Protein AF-A0A0S8KQW1-F1 (afdb_monomer)

Sequence (203 aa):
MLPPRGNGCWWVRASVRNPSAACQKPLRGAGSLYDCPAGRFNHNCLYLSRVTLNSDAETPFPPACAGCSIRILGRAALQAGASFAVLTSALDIADDILLPALQEERFTRILFAICPYSVEPMSLAVLICGMEGYIFRYSDGSCENYDQWLRADGGDKPERTVLSGPTMTAMLGLLDAIAAFPRSSGSTRPTHYEQLNNVFRPC

Secondary structure (DSSP, 8-state):
-PPP------EE------SS--SS-----TT---SSTT-SS-S--TTTTT-BTT-SSPPP--GGGTT-HHHHHHHHHHHHT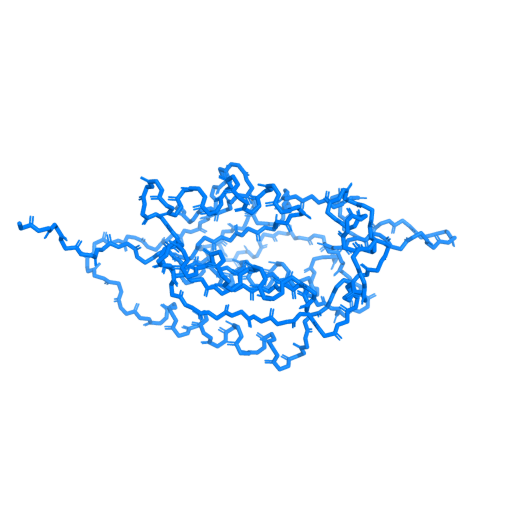-EEE---SHHHHIIIIIHHHHHH----EEEEEE-GGGHHHHHHHHHHTT-EEEEEEPSBS---SHHHHHHHHTT---SPPB--HHHHHHHHHHHHHHHHSPPPTTPPPP-BEEEETTEEEE-

Structure (mmCIF, N/CA/C/O backbone):
data_AF-A0A0S8KQW1-F1
#
_entry.id   AF-A0A0S8KQW1-F1
#
loop_
_atom_site.group_PDB
_atom_site.id
_atom_site.type_symbol
_atom_site.label_atom_id
_atom_site.label_alt_id
_atom_site.label_comp_id
_atom_site.label_asym_id
_atom_site.label_entity_id
_atom_site.label_seq_id
_atom_site.pdbx_PDB_ins_code
_atom_site.Cartn_x
_atom_site.Cartn_y
_atom_site.Cartn_z
_atom_site.occupancy
_atom_site.B_iso_or_equiv
_atom_site.auth_seq_id
_atom_site.auth_comp_id
_atom_site.auth_asym_id
_atom_site.auth_atom_id
_atom_site.pdbx_PDB_model_num
ATOM 1 N N . MET A 1 1 ? -30.812 -6.041 13.746 1.00 28.95 1 MET A N 1
ATOM 2 C CA . MET A 1 1 ? -30.081 -5.040 14.549 1.00 28.95 1 MET A CA 1
ATOM 3 C C . MET A 1 1 ? -28.607 -5.386 14.399 1.00 28.95 1 MET A C 1
ATOM 5 O O . MET A 1 1 ? -28.181 -6.379 14.968 1.00 28.95 1 MET A O 1
ATOM 9 N N . LEU A 1 2 ? -27.894 -4.714 13.491 1.00 26.17 2 LEU A N 1
ATOM 10 C CA . LEU A 1 2 ? -26.466 -4.966 13.253 1.00 26.17 2 LEU A CA 1
ATOM 11 C C . LEU A 1 2 ? -25.644 -4.220 14.322 1.00 26.17 2 LEU A C 1
ATOM 13 O O . LEU A 1 2 ? -26.055 -3.121 14.708 1.00 26.17 2 LEU A O 1
ATOM 17 N N . PRO A 1 3 ? -24.539 -4.797 14.826 1.00 24.80 3 PRO A N 1
ATOM 18 C CA . PRO A 1 3 ? -23.701 -4.159 15.837 1.00 24.80 3 PRO A CA 1
ATOM 19 C C . PRO A 1 3 ? -23.035 -2.880 15.287 1.00 24.80 3 PRO A C 1
ATOM 21 O O . PRO A 1 3 ? -22.977 -2.679 14.070 1.00 24.80 3 PRO A O 1
ATOM 24 N N . PRO A 1 4 ? -22.559 -1.977 16.165 1.00 27.78 4 PRO A N 1
ATOM 25 C CA . PRO A 1 4 ? -21.978 -0.709 15.748 1.00 27.78 4 PRO A CA 1
ATOM 26 C C . PRO A 1 4 ? -20.688 -0.935 14.951 1.00 27.78 4 PRO A C 1
ATOM 28 O O . PRO A 1 4 ? -19.807 -1.683 15.368 1.00 27.78 4 PRO A O 1
ATOM 31 N N . ARG A 1 5 ? -20.582 -0.242 13.811 1.00 31.84 5 ARG A N 1
ATOM 32 C CA . ARG A 1 5 ? -19.391 -0.160 12.955 1.00 31.84 5 ARG A CA 1
ATOM 33 C C . ARG A 1 5 ? -18.233 0.478 13.728 1.00 31.84 5 ARG A C 1
ATOM 35 O O . ARG A 1 5 ? -18.054 1.693 13.701 1.00 31.84 5 ARG A O 1
ATOM 42 N N . GLY A 1 6 ? -17.458 -0.335 14.428 1.00 33.12 6 GLY A N 1
ATOM 43 C CA . GLY A 1 6 ? -16.212 0.060 15.066 1.00 33.12 6 GLY A CA 1
ATOM 44 C C . GLY A 1 6 ? -15.131 -0.927 14.672 1.00 33.12 6 GLY A C 1
ATOM 45 O O . GLY A 1 6 ? -15.196 -2.066 15.109 1.00 33.12 6 GLY A O 1
ATOM 46 N N . ASN A 1 7 ? -14.211 -0.493 13.803 1.00 30.05 7 ASN A N 1
ATOM 47 C CA . ASN A 1 7 ? -12.788 -0.858 13.750 1.00 30.05 7 ASN A CA 1
ATOM 48 C C . ASN A 1 7 ? -12.202 -0.319 12.438 1.00 30.05 7 ASN A C 1
ATOM 50 O O . ASN A 1 7 ? -12.176 -0.990 11.412 1.00 30.05 7 ASN A O 1
ATOM 54 N N . GLY A 1 8 ? -11.768 0.945 12.474 1.00 26.41 8 GLY A N 1
ATOM 55 C CA . GLY A 1 8 ? -11.079 1.588 11.359 1.00 26.41 8 GLY A CA 1
ATOM 56 C C . GLY A 1 8 ? -9.779 0.857 11.055 1.00 26.41 8 GLY A C 1
ATOM 57 O O . GLY A 1 8 ? -8.780 1.037 11.746 1.00 26.41 8 GLY A O 1
ATOM 58 N N . CYS A 1 9 ? -9.808 0.020 10.029 1.00 29.36 9 CYS A N 1
ATOM 59 C CA . CYS A 1 9 ? -8.633 -0.626 9.488 1.00 29.36 9 CYS A CA 1
ATOM 60 C C . CYS A 1 9 ? -8.202 0.221 8.294 1.00 29.36 9 CYS A C 1
ATOM 62 O O . CYS A 1 9 ? -8.924 0.283 7.307 1.00 29.36 9 CYS A O 1
ATOM 64 N N . TRP A 1 10 ? -7.099 0.948 8.446 1.00 32.19 10 TRP A N 1
ATOM 65 C CA . TRP A 1 10 ? -6.517 1.820 7.427 1.00 32.19 10 TRP A CA 1
ATOM 66 C C . TRP A 1 10 ? -5.267 1.136 6.874 1.00 32.19 10 TRP A C 1
ATOM 68 O O . TRP A 1 10 ? -4.550 0.502 7.647 1.00 32.19 10 TRP A O 1
ATOM 78 N N . TRP A 1 11 ? -5.006 1.245 5.571 1.00 37.62 11 TRP A N 1
ATOM 79 C CA . TRP A 1 11 ? -3.854 0.607 4.920 1.00 37.62 11 TRP A CA 1
ATOM 80 C C . TRP A 1 11 ? -3.062 1.576 4.063 1.00 37.62 11 TRP A C 1
ATOM 82 O O . TRP A 1 11 ? -3.670 2.436 3.446 1.00 37.62 11 TRP A O 1
ATOM 92 N N . VAL A 1 12 ? -1.739 1.412 3.978 1.00 36.72 12 VAL A N 1
ATOM 93 C CA . VAL A 1 12 ? -0.858 2.203 3.108 1.00 36.72 12 VAL A CA 1
ATOM 94 C C . VAL A 1 12 ? 0.136 1.286 2.398 1.00 36.72 12 VAL A C 1
ATOM 96 O O . VAL A 1 12 ? 0.782 0.464 3.043 1.00 36.72 12 VAL A O 1
ATOM 99 N N . ARG A 1 13 ? 0.329 1.471 1.089 1.00 42.66 13 ARG A N 1
ATOM 100 C CA . ARG A 1 13 ? 1.475 0.931 0.328 1.00 42.66 13 ARG A CA 1
ATOM 101 C C . ARG A 1 13 ? 2.376 2.091 -0.088 1.00 42.66 13 ARG A C 1
ATOM 103 O O . ARG A 1 13 ? 1.877 3.133 -0.479 1.00 42.66 13 ARG A O 1
ATOM 110 N N . ALA A 1 14 ? 3.698 1.953 0.013 1.00 32.94 14 ALA A N 1
ATOM 111 C CA . ALA A 1 14 ? 4.656 3.015 -0.339 1.00 32.94 14 ALA A CA 1
ATOM 112 C C . ALA A 1 14 ? 5.616 2.575 -1.441 1.00 32.94 14 ALA A C 1
ATOM 114 O O . ALA A 1 14 ? 5.832 1.382 -1.616 1.00 32.94 14 ALA A O 1
ATOM 115 N N . SER A 1 15 ? 6.220 3.528 -2.148 1.00 30.58 15 SER A N 1
ATOM 116 C CA . SER A 1 15 ? 7.411 3.375 -3.001 1.00 30.58 15 SER A CA 1
ATOM 117 C C . SER A 1 15 ? 7.901 4.770 -3.421 1.00 30.58 15 SER A C 1
ATOM 119 O O . SER A 1 15 ? 7.059 5.440 -3.964 1.00 30.58 15 SER A O 1
ATOM 121 N N . VAL A 1 16 ? 9.145 5.253 -3.195 1.00 28.75 16 VAL A N 1
ATOM 122 C CA . VAL A 1 16 ? 9.785 6.501 -3.749 1.00 28.75 16 VAL A CA 1
ATOM 123 C C . VAL A 1 16 ? 11.306 6.525 -3.478 1.00 28.75 16 VAL A C 1
ATOM 125 O O . VAL A 1 16 ? 11.733 5.948 -2.478 1.00 28.75 16 VAL A O 1
ATOM 128 N N . ARG A 1 17 ? 12.085 7.234 -4.328 1.00 31.64 17 ARG A N 1
ATOM 129 C CA . ARG A 1 17 ? 13.550 7.500 -4.327 1.00 31.64 17 ARG A CA 1
ATOM 130 C C . ARG A 1 17 ? 14.021 8.769 -3.571 1.00 31.64 17 ARG A C 1
ATOM 132 O O . ARG A 1 17 ? 13.467 9.844 -3.766 1.00 31.64 17 ARG A O 1
ATOM 139 N N . ASN A 1 18 ? 15.184 8.646 -2.916 1.00 27.39 18 ASN A N 1
ATOM 140 C CA . ASN A 1 18 ? 16.343 9.573 -2.926 1.00 27.39 18 ASN A CA 1
ATOM 141 C C . ASN A 1 18 ? 17.623 8.676 -3.023 1.00 27.39 18 ASN A C 1
ATOM 143 O O . ASN A 1 18 ? 17.489 7.474 -2.773 1.00 27.39 18 ASN A O 1
ATOM 147 N N . PRO A 1 19 ? 18.830 9.141 -3.420 1.00 29.06 19 PRO A N 1
ATOM 148 C CA . PRO A 1 19 ? 19.870 8.299 -4.043 1.00 29.06 19 PRO A CA 1
ATOM 149 C C . PRO A 1 19 ? 20.650 7.336 -3.126 1.00 29.06 19 PRO A C 1
ATOM 151 O O . PRO A 1 19 ? 21.650 6.775 -3.558 1.00 29.06 19 PRO A O 1
ATOM 154 N N . SER A 1 20 ? 20.203 7.072 -1.902 1.00 27.27 20 SER A N 1
ATOM 155 C CA . SER A 1 20 ? 20.885 6.135 -1.002 1.00 27.27 20 SER A CA 1
ATOM 156 C C . SER A 1 20 ? 19.921 5.608 0.058 1.00 27.27 20 SER A C 1
ATOM 158 O O . SER A 1 20 ? 19.931 6.108 1.176 1.00 27.27 20 SER A O 1
ATOM 160 N N . ALA A 1 21 ? 19.032 4.666 -0.317 1.00 29.98 21 ALA A N 1
ATOM 161 C CA . ALA A 1 21 ? 18.194 3.849 0.589 1.00 29.98 21 ALA A CA 1
ATOM 162 C C . ALA A 1 21 ? 16.973 3.197 -0.104 1.00 29.98 21 ALA A C 1
ATOM 164 O O . ALA A 1 21 ? 15.908 3.812 -0.163 1.00 29.98 21 ALA A O 1
ATOM 165 N N . ALA A 1 22 ? 17.060 1.955 -0.605 1.00 33.62 22 ALA A N 1
ATOM 166 C CA . ALA A 1 22 ? 15.964 1.335 -1.374 1.00 33.62 22 ALA A CA 1
ATOM 167 C C . ALA A 1 22 ? 15.489 -0.024 -0.830 1.00 33.62 22 ALA A C 1
ATOM 169 O O . ALA A 1 22 ? 16.028 -1.051 -1.224 1.00 33.62 22 ALA A O 1
ATOM 170 N N . CYS A 1 23 ? 14.397 -0.070 -0.049 1.00 38.38 23 CYS A N 1
ATOM 171 C CA . CYS A 1 23 ? 13.629 -1.309 0.198 1.00 38.38 23 CYS A CA 1
ATOM 172 C C . CYS A 1 23 ? 12.658 -1.611 -0.954 1.00 38.38 23 CYS A C 1
ATOM 174 O O . CYS A 1 23 ? 11.502 -1.924 -0.703 1.00 38.38 23 CYS A O 1
ATOM 176 N N . GLN A 1 24 ? 13.096 -1.466 -2.209 1.00 41.78 24 GLN A N 1
ATOM 177 C CA . GLN A 1 24 ? 12.375 -1.912 -3.405 1.00 41.78 24 GLN A CA 1
ATOM 178 C C . GLN A 1 24 ? 13.367 -2.185 -4.534 1.00 41.78 24 GLN A C 1
ATOM 180 O O . GLN A 1 24 ? 14.090 -1.277 -4.935 1.00 41.78 24 GLN A O 1
ATOM 185 N N . LYS A 1 25 ? 13.366 -3.440 -5.005 1.00 41.50 25 LYS A N 1
ATOM 186 C CA . LYS A 1 25 ? 14.006 -4.011 -6.208 1.00 41.50 25 LYS A CA 1
ATOM 187 C C . LYS A 1 25 ? 15.472 -3.601 -6.495 1.00 41.50 25 LYS A C 1
ATOM 189 O O . LYS A 1 25 ? 15.778 -2.429 -6.684 1.00 41.50 25 LYS A O 1
ATOM 194 N N . PRO A 1 26 ? 16.433 -4.537 -6.552 1.00 40.03 26 PRO A N 1
ATOM 195 C CA . PRO A 1 26 ? 17.832 -4.220 -6.844 1.00 40.03 26 PRO A CA 1
ATOM 196 C C . PRO A 1 26 ? 18.030 -3.808 -8.311 1.00 40.03 26 PRO A C 1
ATOM 198 O O . PRO A 1 26 ? 17.514 -4.455 -9.215 1.00 40.03 26 PRO A O 1
ATOM 201 N N . LEU A 1 27 ? 18.834 -2.769 -8.550 1.00 37.25 27 LEU A N 1
ATOM 202 C CA . LEU A 1 27 ? 19.560 -2.668 -9.815 1.00 37.25 27 LEU A CA 1
ATOM 203 C C . LEU A 1 27 ? 20.681 -3.711 -9.761 1.00 37.25 27 LEU A C 1
ATOM 205 O O . LEU A 1 27 ? 21.461 -3.713 -8.810 1.00 37.25 27 LEU A O 1
ATOM 209 N N . ARG A 1 28 ? 20.806 -4.567 -10.780 1.00 40.88 28 ARG A N 1
ATOM 210 C CA . ARG A 1 28 ? 22.105 -5.179 -11.085 1.00 40.88 28 ARG A CA 1
ATOM 211 C C . ARG A 1 28 ? 22.977 -4.083 -11.696 1.00 40.88 28 ARG A C 1
ATOM 213 O O . ARG A 1 28 ? 22.876 -3.805 -12.884 1.00 40.88 28 ARG A O 1
ATOM 220 N N . GLY A 1 29 ? 23.795 -3.437 -10.872 1.00 40.38 29 GLY A N 1
ATOM 221 C CA . GLY A 1 29 ? 24.913 -2.614 -11.324 1.00 40.38 29 GLY A CA 1
ATOM 222 C C . GLY A 1 29 ? 26.213 -3.385 -11.139 1.00 40.38 29 GLY A C 1
ATOM 223 O O . GLY A 1 29 ? 26.411 -4.009 -10.097 1.00 40.38 29 GLY A O 1
ATOM 224 N N . ALA A 1 30 ? 27.089 -3.359 -12.141 1.00 43.22 30 ALA A N 1
ATOM 225 C CA . ALA A 1 30 ? 28.425 -3.934 -12.059 1.00 43.22 30 ALA A CA 1
ATOM 226 C C . ALA A 1 30 ? 29.197 -3.313 -10.874 1.00 43.22 30 ALA A C 1
ATOM 228 O O . ALA A 1 30 ? 29.678 -2.189 -10.965 1.00 43.22 30 ALA A O 1
ATOM 229 N N . GLY A 1 31 ? 29.278 -4.037 -9.752 1.00 44.69 31 GLY A N 1
ATOM 230 C CA . GLY A 1 31 ? 30.188 -3.734 -8.641 1.00 44.69 31 GLY A CA 1
ATOM 231 C C . GLY A 1 31 ? 29.613 -3.086 -7.370 1.00 44.69 31 GLY A C 1
ATOM 232 O O . GLY A 1 31 ? 30.404 -2.773 -6.488 1.00 44.69 31 GLY A O 1
ATOM 233 N N . SER A 1 32 ? 28.295 -2.905 -7.208 1.00 42.94 32 SER A N 1
ATOM 234 C CA . SER A 1 32 ? 27.713 -2.318 -5.979 1.00 42.94 32 SER A CA 1
ATOM 235 C C . SER A 1 32 ? 26.791 -3.305 -5.247 1.00 42.94 32 SER A C 1
ATOM 237 O O . SER A 1 32 ? 25.843 -3.833 -5.831 1.00 42.94 32 SER A O 1
ATOM 239 N N . LEU A 1 33 ? 27.105 -3.578 -3.971 1.00 47.34 33 LEU A N 1
ATOM 240 C CA . LEU A 1 33 ? 26.286 -4.373 -3.050 1.00 47.34 33 LEU A CA 1
ATOM 241 C C . LEU A 1 33 ? 24.953 -3.670 -2.746 1.00 47.34 33 LEU A C 1
ATOM 243 O O . LEU A 1 33 ? 24.882 -2.452 -2.651 1.00 47.34 33 LEU A O 1
ATOM 247 N N . TYR A 1 34 ? 23.913 -4.478 -2.557 1.00 53.34 34 TYR A N 1
ATOM 248 C CA . TYR A 1 34 ? 22.549 -4.097 -2.193 1.00 53.34 34 TYR A CA 1
ATOM 249 C C . TYR A 1 34 ? 22.468 -3.015 -1.102 1.00 53.34 34 TYR A C 1
ATOM 251 O O . TYR A 1 34 ? 23.005 -3.206 -0.014 1.00 53.34 34 TYR A O 1
ATOM 259 N N . ASP A 1 35 ? 21.696 -1.947 -1.337 1.00 60.03 35 ASP A N 1
ATOM 260 C CA . ASP A 1 35 ? 21.445 -0.954 -0.286 1.00 60.03 35 ASP A CA 1
ATOM 261 C C . ASP A 1 35 ? 20.484 -1.504 0.784 1.00 60.03 35 ASP A C 1
ATOM 263 O O . ASP A 1 35 ? 20.770 -1.426 1.974 1.00 60.03 35 ASP A O 1
ATOM 267 N N . CYS A 1 36 ? 19.343 -2.104 0.413 1.00 67.62 36 CYS A N 1
ATOM 268 C CA . CYS A 1 36 ? 18.448 -2.677 1.425 1.00 67.62 36 CYS A CA 1
ATOM 269 C C . CYS A 1 36 ? 18.940 -4.047 1.915 1.00 67.62 36 CYS A C 1
ATOM 271 O O . CYS A 1 36 ? 19.108 -4.954 1.094 1.00 67.62 36 CYS A O 1
ATOM 273 N N . PRO A 1 37 ? 19.036 -4.257 3.244 1.00 66.25 37 PRO A N 1
ATOM 274 C CA . PRO A 1 37 ? 19.472 -5.537 3.799 1.00 66.25 37 PRO A CA 1
ATOM 275 C C . PRO A 1 37 ? 18.548 -6.717 3.472 1.00 66.25 37 PRO A C 1
ATOM 277 O O . PRO A 1 37 ? 18.956 -7.862 3.626 1.00 66.25 37 PRO A O 1
ATOM 280 N N . ALA A 1 38 ? 17.313 -6.472 3.017 1.00 63.41 38 ALA A N 1
ATOM 281 C CA . ALA A 1 38 ? 16.412 -7.540 2.587 1.00 63.41 38 ALA A CA 1
ATOM 282 C C . ALA A 1 38 ? 16.899 -8.256 1.311 1.00 63.41 38 ALA A C 1
ATOM 284 O O . ALA A 1 38 ? 16.452 -9.369 1.044 1.00 63.41 38 ALA A O 1
ATOM 285 N N . GLY A 1 39 ? 17.776 -7.632 0.509 1.00 54.19 39 GLY A N 1
ATOM 286 C CA . GLY A 1 39 ? 18.444 -8.228 -0.660 1.00 54.19 39 GLY A CA 1
ATOM 287 C C . GLY A 1 39 ? 17.546 -8.604 -1.851 1.00 54.19 39 GLY A C 1
ATOM 288 O O . GLY A 1 39 ? 18.045 -8.792 -2.956 1.00 54.19 39 GLY A O 1
ATOM 289 N N . ARG A 1 40 ? 16.224 -8.691 -1.664 1.00 52.84 40 ARG A N 1
ATOM 290 C CA . ARG A 1 40 ? 15.228 -9.044 -2.685 1.00 52.84 40 ARG A CA 1
ATOM 291 C C . ARG A 1 40 ? 13.884 -8.365 -2.427 1.00 52.84 40 ARG A C 1
ATOM 293 O O . ARG A 1 40 ? 13.684 -7.722 -1.398 1.00 52.84 40 ARG A O 1
ATOM 300 N N . PHE A 1 41 ? 12.959 -8.531 -3.370 1.00 60.84 41 PHE A N 1
ATOM 301 C CA . PHE A 1 41 ? 11.557 -8.186 -3.165 1.00 60.84 41 PHE A CA 1
ATOM 302 C C . PHE A 1 41 ? 10.993 -9.040 -2.030 1.00 60.84 41 PHE A C 1
ATOM 304 O O . PHE A 1 41 ? 11.077 -10.267 -2.074 1.00 60.84 41 PHE A O 1
ATOM 311 N N . ASN A 1 42 ? 10.544 -8.391 -0.960 1.00 66.00 42 ASN A N 1
ATOM 312 C CA . ASN A 1 42 ? 10.147 -9.086 0.249 1.00 66.00 42 ASN A CA 1
ATOM 313 C C . ASN A 1 42 ? 9.095 -8.271 0.998 1.00 66.00 42 ASN A C 1
ATOM 315 O O . ASN A 1 42 ? 9.236 -7.059 1.162 1.00 66.00 42 ASN A O 1
ATOM 319 N N . HIS A 1 43 ? 8.079 -8.969 1.483 1.00 74.75 43 HIS A N 1
ATOM 320 C CA . HIS A 1 43 ? 7.075 -8.460 2.410 1.00 74.75 43 HIS A CA 1
ATOM 321 C C . HIS A 1 43 ? 7.678 -8.127 3.779 1.00 74.75 43 HIS A C 1
ATOM 323 O O . HIS A 1 43 ? 7.205 -7.240 4.482 1.00 74.75 43 HIS A O 1
ATOM 329 N N . ASN A 1 44 ? 8.770 -8.809 4.136 1.00 76.50 44 ASN A N 1
ATOM 330 C CA . ASN A 1 44 ? 9.423 -8.698 5.435 1.00 76.50 44 ASN A CA 1
ATOM 331 C C . ASN A 1 44 ? 10.340 -7.466 5.499 1.00 76.50 44 ASN A C 1
ATOM 333 O O . ASN A 1 44 ? 11.540 -7.530 5.209 1.00 76.50 44 ASN A O 1
ATOM 337 N N . CYS A 1 45 ? 9.776 -6.323 5.888 1.00 80.94 45 CYS A N 1
ATOM 338 C CA . CYS A 1 45 ? 10.546 -5.113 6.151 1.00 80.94 45 CYS A CA 1
ATOM 339 C C . CYS A 1 45 ? 11.190 -5.153 7.549 1.00 80.94 45 CYS A C 1
ATOM 341 O O . CYS A 1 45 ? 10.511 -4.970 8.557 1.00 80.94 45 CYS A O 1
ATOM 343 N N . LEU A 1 46 ? 12.521 -5.291 7.607 1.00 79.75 46 LEU A N 1
ATOM 344 C CA . LEU A 1 46 ? 13.291 -5.329 8.865 1.00 79.75 46 LEU A CA 1
ATOM 345 C C . LEU A 1 46 ? 13.138 -4.077 9.744 1.00 79.75 46 LEU A C 1
ATOM 347 O O . LEU A 1 46 ? 13.357 -4.143 10.950 1.00 79.75 46 LEU A O 1
ATOM 351 N N . TYR A 1 47 ? 12.823 -2.925 9.144 1.00 83.44 47 TYR A N 1
ATOM 352 C CA . TYR A 1 47 ? 12.524 -1.718 9.914 1.00 83.44 47 TYR A CA 1
ATOM 353 C C . TYR A 1 47 ? 11.164 -1.838 10.607 1.00 83.44 47 TYR A C 1
ATOM 355 O O . TYR A 1 47 ? 11.074 -1.616 11.810 1.00 83.44 47 TYR A O 1
ATOM 363 N N . LEU A 1 48 ? 10.118 -2.214 9.861 1.00 85.38 48 LEU A N 1
ATOM 364 C CA . LEU A 1 48 ? 8.760 -2.306 10.405 1.00 85.38 48 LEU A CA 1
ATOM 365 C C . LEU A 1 48 ? 8.641 -3.404 11.462 1.00 85.38 48 LEU A C 1
ATOM 367 O O . LEU A 1 48 ? 7.907 -3.227 12.423 1.00 85.38 48 LEU A O 1
ATOM 371 N N . SER A 1 49 ? 9.429 -4.475 11.357 1.00 84.88 49 SER A N 1
ATOM 372 C CA . SER A 1 49 ? 9.480 -5.524 12.381 1.00 84.88 49 SER A CA 1
ATOM 373 C C . SER A 1 49 ? 10.181 -5.103 13.685 1.00 84.88 49 SER A C 1
ATOM 375 O O . SER A 1 49 ? 10.284 -5.916 14.598 1.00 84.88 49 SER A O 1
ATOM 377 N N . ARG A 1 50 ? 10.767 -3.898 13.761 1.00 84.56 50 ARG A N 1
ATOM 378 C CA . ARG A 1 50 ? 11.546 -3.413 14.922 1.00 84.56 50 ARG A CA 1
ATOM 379 C C . ARG A 1 50 ? 11.165 -2.003 15.379 1.00 84.56 50 ARG A C 1
ATOM 381 O O . ARG A 1 50 ? 11.784 -1.479 16.306 1.00 84.56 50 ARG A O 1
ATOM 388 N N . VAL A 1 51 ? 10.244 -1.341 14.682 1.00 85.50 51 VAL A N 1
ATOM 389 C CA . VAL A 1 51 ? 9.885 0.045 14.987 1.00 85.50 51 VAL A CA 1
ATOM 390 C C . VAL A 1 51 ? 9.024 0.093 16.246 1.00 85.50 51 VAL A C 1
ATOM 392 O O . VAL A 1 51 ? 8.027 -0.620 16.344 1.00 85.50 51 VAL A O 1
ATOM 395 N N . THR A 1 52 ? 9.402 0.976 17.170 1.00 85.19 52 THR A N 1
ATOM 396 C CA . THR A 1 52 ? 8.633 1.287 18.377 1.00 85.19 52 THR A CA 1
ATOM 397 C C . THR A 1 52 ? 8.428 2.801 18.454 1.00 85.19 52 THR A C 1
ATOM 399 O O . THR A 1 52 ? 9.386 3.555 18.306 1.00 85.19 52 THR A O 1
ATOM 402 N N . LEU A 1 53 ? 7.192 3.278 18.647 1.00 81.94 53 LEU A N 1
ATOM 403 C CA . LEU A 1 53 ? 6.880 4.719 18.655 1.00 81.94 53 LEU A CA 1
ATOM 404 C C . LEU A 1 53 ? 7.224 5.438 19.967 1.00 81.94 53 LEU A C 1
ATOM 406 O O . LEU A 1 53 ? 7.401 6.652 19.946 1.00 81.94 53 LEU A O 1
ATOM 410 N N . ASN A 1 54 ? 7.318 4.708 21.081 1.00 71.31 54 ASN A N 1
ATOM 411 C CA . ASN A 1 54 ? 7.507 5.276 22.422 1.00 71.31 54 ASN A CA 1
ATOM 412 C C . ASN A 1 54 ? 8.948 5.162 22.947 1.00 71.31 54 ASN A C 1
ATOM 414 O O . ASN A 1 54 ? 9.171 5.371 24.137 1.00 71.31 54 ASN A O 1
ATOM 418 N N . SER A 1 55 ? 9.922 4.785 22.114 1.00 64.38 55 SER A N 1
ATOM 419 C CA . SER A 1 55 ? 11.326 4.805 22.528 1.00 64.38 55 SER A CA 1
ATOM 420 C C . SER A 1 55 ? 11.949 6.163 22.212 1.00 64.38 55 SER A C 1
ATOM 422 O O . SER A 1 55 ? 11.963 6.590 21.060 1.00 64.38 55 SER A O 1
ATOM 424 N N . ASP A 1 56 ? 12.519 6.814 23.230 1.00 54.66 56 ASP A N 1
ATOM 425 C CA . ASP A 1 56 ? 13.263 8.077 23.080 1.00 54.66 56 ASP A CA 1
ATOM 426 C C . ASP A 1 56 ? 14.493 7.932 22.161 1.00 54.66 56 ASP A C 1
ATOM 428 O O . ASP A 1 56 ? 15.000 8.909 21.612 1.00 54.66 56 ASP A O 1
ATOM 432 N N . ALA A 1 57 ? 14.956 6.697 21.949 1.00 60.97 57 ALA A N 1
ATOM 433 C CA . ALA A 1 57 ? 15.921 6.350 20.920 1.00 60.97 57 ALA A CA 1
ATOM 434 C C . ALA A 1 57 ? 15.188 5.859 19.664 1.00 60.97 57 ALA A C 1
ATOM 436 O O . ALA A 1 57 ? 14.444 4.877 19.724 1.00 60.97 57 ALA A O 1
ATOM 437 N N . GLU A 1 58 ? 15.430 6.487 18.507 1.00 63.47 58 GLU A N 1
ATOM 438 C CA . GLU A 1 58 ? 15.080 5.853 17.233 1.00 63.47 58 GLU A CA 1
ATOM 439 C C . GLU A 1 58 ? 15.775 4.490 17.157 1.00 63.47 58 GLU A C 1
ATOM 441 O O . GLU A 1 58 ? 16.995 4.403 17.317 1.00 63.47 58 GLU A O 1
ATOM 446 N N . THR A 1 59 ? 15.010 3.423 16.893 1.00 65.81 59 THR A N 1
ATOM 447 C CA . THR A 1 59 ? 15.580 2.100 16.628 1.00 65.81 59 THR A CA 1
ATOM 448 C C . THR A 1 59 ? 16.654 2.242 15.546 1.00 65.81 59 THR A C 1
ATOM 450 O O . THR A 1 59 ? 16.318 2.696 14.447 1.00 65.81 59 THR A O 1
ATOM 453 N N . PRO A 1 60 ? 17.919 1.853 15.798 1.00 72.31 60 PRO A N 1
ATOM 454 C CA . PRO A 1 60 ? 18.971 1.962 14.800 1.00 72.31 60 PRO A CA 1
ATOM 455 C C . PRO A 1 60 ? 18.555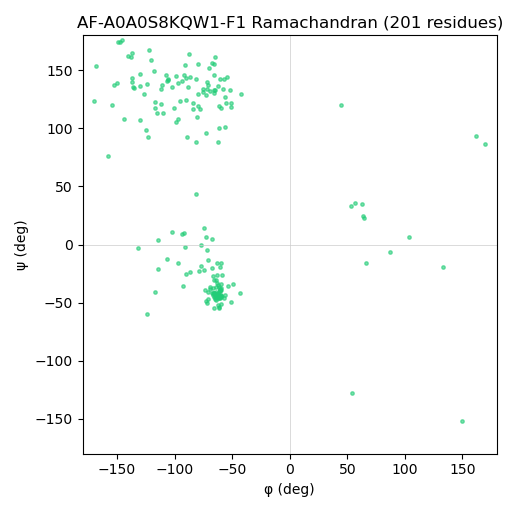 1.237 13.521 1.00 72.31 60 PRO A C 1
ATOM 457 O O . PRO A 1 60 ? 18.248 0.041 13.536 1.00 72.31 60 PRO A O 1
ATOM 460 N N . PHE A 1 61 ? 18.526 1.962 12.406 1.00 72.56 61 PHE A N 1
ATOM 461 C CA . PHE A 1 61 ? 18.227 1.405 11.094 1.00 72.56 61 PHE A CA 1
ATOM 462 C C . PHE A 1 61 ? 19.429 1.585 10.161 1.00 72.56 61 PHE A C 1
ATOM 464 O O . PHE A 1 61 ? 20.174 2.557 10.294 1.00 72.56 61 PHE A O 1
ATOM 471 N N . PRO A 1 62 ? 19.637 0.664 9.204 1.00 71.12 62 PRO A N 1
ATOM 472 C CA . PRO A 1 62 ? 20.698 0.801 8.212 1.00 71.12 62 PRO A CA 1
ATOM 473 C C . PRO A 1 62 ? 20.581 2.141 7.474 1.00 71.12 62 PRO A C 1
ATOM 475 O O . PRO A 1 62 ? 19.453 2.538 7.174 1.00 71.12 62 PRO A O 1
ATOM 478 N N . PRO A 1 63 ? 21.688 2.810 7.096 1.00 72.19 63 PRO A N 1
ATOM 479 C CA . PRO A 1 63 ? 21.640 4.067 6.337 1.00 72.19 63 PRO A CA 1
ATOM 480 C C . PRO A 1 63 ? 20.724 3.988 5.110 1.00 72.19 63 PRO A C 1
ATOM 482 O O . PRO A 1 63 ? 19.973 4.913 4.810 1.00 72.19 63 PRO A O 1
ATOM 485 N N . ALA A 1 64 ? 20.670 2.808 4.493 1.00 71.38 64 ALA A N 1
ATOM 486 C CA . ALA A 1 64 ? 19.786 2.483 3.391 1.00 71.38 64 ALA A CA 1
ATOM 487 C C . ALA A 1 64 ? 18.274 2.423 3.709 1.00 71.38 64 ALA A C 1
ATOM 489 O O . ALA A 1 64 ? 17.473 2.065 2.845 1.00 71.38 64 ALA A O 1
ATOM 490 N N . CYS A 1 65 ? 17.852 2.766 4.922 1.00 75.00 65 CYS A N 1
ATOM 491 C CA . CYS A 1 65 ? 16.453 2.975 5.275 1.00 75.00 65 CYS A CA 1
ATOM 492 C C . CYS A 1 65 ? 16.119 4.464 5.473 1.00 75.00 65 CYS A C 1
ATOM 494 O O . CYS A 1 65 ? 14.936 4.801 5.485 1.00 75.00 65 CYS A O 1
ATOM 496 N N . ALA A 1 66 ? 17.105 5.369 5.566 1.00 74.12 66 ALA A N 1
ATOM 497 C CA . ALA A 1 66 ? 16.885 6.792 5.855 1.00 74.12 66 ALA A CA 1
ATOM 498 C C . ALA A 1 66 ? 15.934 7.467 4.847 1.00 74.12 66 ALA A C 1
ATOM 500 O O . ALA A 1 66 ? 14.975 8.126 5.242 1.00 74.12 66 ALA A O 1
ATOM 501 N N . GLY A 1 67 ? 16.127 7.228 3.549 1.00 72.88 67 GLY A N 1
ATOM 502 C CA . GLY A 1 67 ? 15.254 7.734 2.480 1.00 72.88 67 GLY A CA 1
ATOM 503 C C . GLY A 1 67 ? 14.137 6.778 2.046 1.00 72.88 67 GLY A C 1
ATOM 504 O O . GLY A 1 67 ? 13.500 7.006 1.022 1.00 72.88 67 GLY A O 1
ATOM 505 N N . CYS A 1 68 ? 13.913 5.676 2.766 1.00 78.25 68 CYS A N 1
ATOM 506 C CA . CYS A 1 68 ? 13.010 4.625 2.313 1.00 78.25 68 CYS A CA 1
ATOM 507 C C . CYS A 1 68 ? 11.536 5.004 2.532 1.00 78.25 68 CYS A C 1
ATOM 509 O O . CYS A 1 68 ? 11.067 5.099 3.664 1.00 78.25 68 CYS A O 1
ATOM 511 N N . SER A 1 69 ? 10.770 5.131 1.449 1.00 80.50 69 SER A N 1
ATOM 512 C CA . SER A 1 69 ? 9.313 5.363 1.501 1.00 80.50 69 SER A CA 1
ATOM 513 C C . SER A 1 69 ? 8.533 4.348 2.353 1.00 80.50 69 SER A C 1
ATOM 515 O O . SER A 1 69 ? 7.595 4.746 3.036 1.00 80.50 69 SER A O 1
ATOM 517 N N . ILE A 1 70 ? 8.929 3.065 2.375 1.00 84.88 70 ILE A N 1
ATOM 518 C CA . ILE A 1 70 ? 8.316 2.043 3.246 1.00 84.88 70 ILE A CA 1
ATOM 519 C C . ILE A 1 70 ? 8.517 2.400 4.723 1.00 84.88 70 ILE A C 1
ATOM 521 O O . ILE A 1 70 ? 7.579 2.301 5.506 1.00 84.88 70 ILE A O 1
ATOM 525 N N . ARG A 1 71 ? 9.721 2.858 5.101 1.00 86.56 71 ARG A N 1
ATOM 526 C CA . ARG A 1 71 ? 10.022 3.327 6.464 1.00 86.56 71 ARG A CA 1
ATOM 527 C C . ARG A 1 71 ? 9.115 4.497 6.833 1.00 86.56 71 ARG A C 1
ATOM 529 O O . ARG A 1 71 ? 8.481 4.481 7.882 1.00 86.56 71 ARG A O 1
ATOM 536 N N . ILE A 1 72 ? 9.069 5.495 5.951 1.00 89.06 72 ILE A N 1
ATOM 537 C CA . ILE A 1 72 ? 8.362 6.757 6.181 1.00 89.06 72 ILE A CA 1
ATOM 538 C C . ILE A 1 72 ? 6.847 6.518 6.277 1.00 89.06 72 ILE A C 1
ATOM 540 O O . ILE A 1 72 ? 6.248 6.863 7.292 1.00 89.06 72 ILE A O 1
ATOM 544 N N . LEU A 1 73 ? 6.233 5.873 5.276 1.00 90.81 73 LEU A N 1
ATOM 545 C CA . LEU A 1 73 ? 4.794 5.591 5.304 1.00 90.81 73 LEU A CA 1
ATOM 546 C C . LEU A 1 73 ? 4.419 4.555 6.360 1.00 90.81 73 LEU A C 1
ATOM 548 O O . LEU A 1 73 ? 3.373 4.694 6.978 1.00 90.81 73 LEU A O 1
ATOM 552 N N . GLY A 1 74 ? 5.247 3.537 6.596 1.00 89.88 74 GLY A N 1
ATOM 553 C CA . GLY A 1 74 ? 4.952 2.527 7.608 1.00 89.88 74 GLY A CA 1
ATOM 554 C C . GLY A 1 74 ? 4.971 3.096 9.027 1.00 89.88 74 GLY A C 1
ATOM 555 O O . GLY A 1 74 ? 4.096 2.760 9.824 1.00 89.88 74 GLY A O 1
ATOM 556 N N . ARG A 1 75 ? 5.893 4.024 9.330 1.00 89.81 75 ARG A N 1
ATOM 557 C CA . ARG A 1 75 ? 5.885 4.765 10.602 1.00 89.81 75 ARG A CA 1
ATOM 558 C C . ARG A 1 75 ? 4.650 5.657 10.733 1.00 89.81 75 ARG A C 1
ATOM 560 O O . ARG A 1 75 ? 3.999 5.604 11.772 1.00 89.81 75 ARG A O 1
ATOM 567 N N . ALA A 1 76 ? 4.311 6.421 9.694 1.00 91.12 76 ALA A N 1
ATOM 568 C CA . ALA A 1 76 ? 3.109 7.259 9.692 1.00 91.12 76 ALA A CA 1
ATOM 569 C C . ALA A 1 76 ? 1.828 6.419 9.854 1.00 91.12 76 ALA A C 1
ATOM 571 O O . ALA A 1 76 ? 0.937 6.764 10.625 1.00 91.12 76 ALA A O 1
ATOM 572 N N . ALA A 1 77 ? 1.771 5.251 9.209 1.00 91.50 77 ALA A N 1
ATOM 573 C CA . ALA A 1 77 ? 0.701 4.280 9.398 1.00 91.50 77 ALA A CA 1
ATOM 574 C C . ALA A 1 77 ? 0.627 3.778 10.848 1.00 91.50 77 ALA A C 1
ATOM 576 O O . ALA A 1 77 ? -0.465 3.715 11.408 1.00 91.50 77 ALA A O 1
ATOM 577 N N . LEU A 1 78 ? 1.762 3.526 11.508 1.00 88.81 78 LEU A N 1
ATOM 578 C CA . LEU A 1 78 ? 1.753 3.058 12.896 1.00 88.81 78 LEU A CA 1
ATOM 579 C C . LEU A 1 78 ? 1.204 4.142 13.819 1.00 88.81 78 LEU A C 1
ATOM 581 O O . LEU A 1 78 ? 0.387 3.864 14.691 1.00 88.81 78 LEU A O 1
ATOM 585 N N . GLN A 1 79 ? 1.613 5.391 13.579 1.00 88.00 79 GLN A N 1
ATOM 586 C CA . GLN A 1 79 ? 1.133 6.565 14.312 1.00 88.00 79 GLN A CA 1
ATOM 587 C C . GLN A 1 79 ? -0.377 6.762 14.135 1.00 88.00 79 GLN A C 1
ATOM 589 O O . GLN A 1 79 ? -1.070 7.099 15.095 1.00 88.00 79 GLN A O 1
ATOM 594 N N . ALA A 1 80 ? -0.901 6.474 12.943 1.00 87.31 80 ALA A N 1
ATOM 595 C CA . ALA A 1 80 ? -2.335 6.447 12.665 1.00 87.31 80 ALA A CA 1
ATOM 596 C C . ALA A 1 80 ? -3.064 5.248 13.315 1.00 87.31 80 ALA A C 1
ATOM 598 O O . ALA A 1 80 ? -4.296 5.216 13.393 1.00 87.31 80 ALA A O 1
ATOM 599 N N . GLY A 1 81 ? -2.331 4.248 13.813 1.00 87.62 81 GLY A N 1
ATOM 600 C CA . GLY A 1 81 ? -2.880 2.955 14.221 1.00 87.62 81 GLY A CA 1
ATOM 601 C C . GLY A 1 81 ? -3.504 2.203 13.044 1.00 87.62 81 GLY A C 1
ATOM 602 O O . GLY A 1 81 ? -4.538 1.557 13.204 1.00 87.62 81 GLY A O 1
ATOM 603 N N . ALA A 1 82 ? -2.900 2.356 11.868 1.00 88.38 82 ALA A N 1
ATOM 604 C CA . ALA A 1 82 ? -3.227 1.695 10.617 1.00 88.38 82 ALA A CA 1
ATOM 605 C C . ALA A 1 82 ? -2.423 0.394 10.476 1.00 88.38 82 ALA A C 1
ATOM 607 O O . ALA A 1 82 ? -1.333 0.271 11.028 1.00 88.38 82 ALA A O 1
ATOM 608 N N . SER A 1 83 ? -2.941 -0.567 9.712 1.00 91.00 83 SER A N 1
ATOM 609 C CA . SER A 1 83 ? -2.135 -1.695 9.236 1.00 91.00 83 SER A CA 1
ATOM 610 C C . SER A 1 83 ? -1.299 -1.265 8.026 1.00 91.00 83 SER A C 1
ATOM 612 O O . SER A 1 83 ? -1.659 -0.343 7.298 1.00 91.00 83 SER A O 1
ATOM 614 N N . PHE A 1 84 ? -0.187 -1.942 7.766 1.00 91.62 84 PHE A N 1
ATOM 615 C CA . PHE A 1 84 ? 0.694 -1.637 6.641 1.00 91.62 84 PHE A CA 1
ATOM 616 C C . PHE A 1 84 ? 1.116 -2.928 5.945 1.00 91.62 84 PHE A C 1
ATOM 618 O O . PHE A 1 84 ? 1.484 -3.887 6.610 1.00 91.62 84 PHE A O 1
ATOM 625 N N . ALA A 1 85 ? 1.100 -2.978 4.614 1.00 88.38 85 ALA A N 1
ATOM 626 C CA . ALA A 1 85 ? 1.598 -4.145 3.888 1.00 88.38 85 ALA A CA 1
ATOM 627 C C . ALA A 1 85 ? 2.434 -3.729 2.684 1.00 88.38 85 ALA A C 1
ATOM 629 O O . ALA A 1 85 ? 2.100 -2.809 1.933 1.00 88.38 85 ALA A O 1
ATOM 630 N N . VAL A 1 86 ? 3.520 -4.466 2.481 1.00 83.81 86 VAL A N 1
ATOM 631 C CA . VAL A 1 86 ? 4.279 -4.445 1.234 1.00 83.81 86 VAL A CA 1
ATOM 632 C C . VAL A 1 86 ? 3.815 -5.656 0.454 1.00 83.81 86 VAL A C 1
ATOM 634 O O . VAL A 1 86 ? 4.159 -6.769 0.820 1.00 83.81 86 VAL A O 1
ATOM 637 N N . LEU A 1 87 ? 3.003 -5.452 -0.581 1.00 81.62 87 LEU A N 1
ATOM 638 C CA . LEU A 1 87 ? 2.428 -6.540 -1.373 1.00 81.62 87 LEU A CA 1
ATOM 639 C C . LEU A 1 87 ? 3.102 -6.614 -2.735 1.00 81.62 87 LEU A C 1
ATOM 641 O O . LEU A 1 87 ? 3.440 -5.592 -3.345 1.00 81.62 87 LEU A O 1
ATOM 645 N N . THR A 1 88 ? 3.326 -7.845 -3.164 1.00 74.94 88 THR A N 1
ATOM 646 C CA . THR A 1 88 ? 4.365 -8.197 -4.124 1.00 74.94 88 THR A CA 1
ATOM 647 C C . THR A 1 88 ? 3.757 -8.767 -5.398 1.00 74.94 88 THR A C 1
ATOM 649 O O . THR A 1 88 ? 4.115 -8.327 -6.490 1.00 74.94 88 THR A O 1
ATOM 652 N N . SER A 1 89 ? 2.738 -9.602 -5.238 1.00 80.38 89 SER A N 1
ATOM 653 C CA . SER A 1 89 ? 1.901 -10.163 -6.289 1.00 80.38 89 SER A CA 1
ATOM 654 C C . SER A 1 89 ? 0.422 -9.819 -6.073 1.00 80.38 89 SER A C 1
ATOM 656 O O . SER A 1 89 ? 0.007 -9.350 -5.010 1.00 80.38 89 SER A O 1
ATOM 658 N N . ALA A 1 90 ? -0.386 -10.050 -7.098 1.00 83.25 90 ALA A N 1
ATOM 659 C CA . ALA A 1 90 ? -1.835 -10.020 -7.066 1.00 83.25 90 ALA A CA 1
ATOM 660 C C . ALA A 1 90 ? -2.388 -11.106 -6.140 1.00 83.25 90 ALA A C 1
ATOM 662 O O . ALA A 1 90 ? -3.384 -10.851 -5.469 1.00 83.25 90 ALA A O 1
ATOM 663 N N . LEU A 1 91 ? -1.718 -12.262 -6.052 1.00 83.75 91 LEU A N 1
ATOM 664 C CA . LEU A 1 91 ? -2.086 -13.322 -5.115 1.00 83.75 91 LEU A CA 1
ATOM 665 C C . LEU A 1 91 ? -1.945 -12.851 -3.663 1.00 83.75 91 LEU A C 1
ATOM 667 O O . LEU A 1 91 ? -2.888 -12.997 -2.897 1.00 83.75 91 LEU A O 1
ATOM 671 N N . ASP A 1 92 ? -0.852 -12.164 -3.313 1.00 83.19 92 ASP A N 1
ATOM 672 C CA . ASP A 1 92 ? -0.696 -11.599 -1.961 1.00 83.19 92 ASP A CA 1
ATOM 673 C C . ASP A 1 92 ? -1.798 -10.580 -1.648 1.00 83.19 92 ASP A C 1
ATOM 675 O O . ASP A 1 92 ? -2.292 -10.499 -0.529 1.00 83.19 92 ASP A O 1
ATOM 679 N N . ILE A 1 93 ? -2.199 -9.773 -2.638 1.00 86.62 93 ILE A N 1
ATOM 680 C CA . ILE A 1 93 ? -3.291 -8.810 -2.455 1.00 86.62 93 ILE A CA 1
ATOM 681 C C . ILE A 1 93 ? -4.622 -9.538 -2.251 1.00 86.62 93 ILE A C 1
ATOM 683 O O . ILE A 1 93 ? -5.408 -9.134 -1.392 1.00 86.62 93 ILE A O 1
ATOM 687 N N . ALA A 1 94 ? -4.873 -10.599 -3.016 1.00 89.75 94 ALA A N 1
ATOM 688 C CA . ALA A 1 94 ? -6.071 -11.409 -2.876 1.00 89.75 94 ALA A CA 1
ATOM 689 C C . ALA A 1 94 ? -6.141 -12.061 -1.489 1.00 89.75 94 ALA A C 1
ATOM 691 O O . ALA A 1 94 ? -7.120 -11.846 -0.777 1.00 89.75 94 ALA A O 1
ATOM 692 N N . ASP A 1 95 ? -5.090 -12.774 -1.090 1.00 90.38 95 ASP A N 1
ATOM 693 C CA . ASP A 1 95 ? -5.070 -13.591 0.124 1.00 90.38 95 ASP A CA 1
ATOM 694 C C . ASP A 1 95 ? -4.992 -12.754 1.403 1.00 90.38 95 ASP A C 1
ATOM 696 O O . ASP A 1 95 ? -5.671 -13.061 2.383 1.00 90.38 95 ASP A O 1
ATOM 700 N N . ASP A 1 96 ? -4.207 -11.673 1.409 1.00 88.44 96 ASP A N 1
ATOM 701 C CA . ASP A 1 96 ? -3.963 -10.914 2.638 1.00 88.44 96 ASP A CA 1
ATOM 702 C C . ASP A 1 96 ? -4.850 -9.683 2.809 1.00 88.44 96 ASP A C 1
ATOM 704 O O . ASP A 1 96 ? -4.940 -9.164 3.926 1.00 88.44 96 ASP A O 1
ATOM 708 N N . ILE A 1 97 ? -5.505 -9.209 1.741 1.00 90.00 97 ILE A N 1
ATOM 709 C CA . ILE A 1 97 ? -6.350 -8.007 1.790 1.00 90.00 97 ILE A CA 1
ATOM 710 C C . ILE A 1 97 ? -7.774 -8.279 1.311 1.00 90.00 97 ILE A C 1
ATOM 712 O O . ILE A 1 97 ? -8.708 -8.070 2.080 1.00 90.00 97 ILE A O 1
ATOM 716 N N . LEU A 1 98 ? -7.962 -8.729 0.066 1.00 92.06 98 LEU A N 1
ATOM 717 C CA . LEU A 1 98 ? -9.297 -8.787 -0.546 1.00 92.06 98 LEU A CA 1
ATOM 718 C C . LEU A 1 98 ? -10.177 -9.882 0.068 1.00 92.06 98 LEU A C 1
ATOM 720 O O . LEU A 1 98 ? -11.324 -9.617 0.419 1.00 92.06 98 LEU A O 1
ATOM 724 N N . LEU A 1 99 ? -9.651 -11.098 0.234 1.00 93.56 99 LEU A N 1
ATOM 725 C CA . LEU A 1 99 ? -10.387 -12.201 0.852 1.00 93.56 99 LEU A CA 1
ATOM 726 C C . LEU A 1 99 ? -10.719 -11.908 2.323 1.00 93.56 99 LEU A C 1
ATOM 728 O O . LEU A 1 99 ? -11.896 -12.015 2.669 1.00 93.56 99 LEU A O 1
ATOM 732 N N . PRO A 1 100 ? -9.781 -11.439 3.173 1.00 90.69 100 PRO A N 1
ATOM 733 C CA . PRO A 1 100 ? -10.120 -10.995 4.522 1.00 90.69 100 PRO A CA 1
ATOM 734 C C . PRO A 1 100 ? -11.135 -9.847 4.548 1.00 90.69 100 PRO A C 1
ATOM 736 O O . PRO A 1 100 ? -11.963 -9.791 5.455 1.00 90.69 100 PRO A O 1
ATOM 739 N N . ALA A 1 101 ? -11.108 -8.938 3.568 1.00 89.75 101 ALA A N 1
ATOM 740 C CA . ALA A 1 101 ? -12.109 -7.879 3.478 1.00 89.75 101 ALA A CA 1
ATOM 741 C C . ALA A 1 101 ? -13.509 -8.420 3.173 1.00 89.75 101 ALA A C 1
ATOM 743 O O . ALA A 1 101 ? -14.472 -8.027 3.824 1.00 89.75 101 ALA A O 1
ATOM 744 N N . LEU A 1 102 ? -13.613 -9.368 2.243 1.00 91.06 102 LEU A N 1
ATOM 745 C CA . LEU A 1 102 ? -14.880 -9.998 1.871 1.00 91.06 102 LEU A CA 1
ATOM 746 C C . LEU A 1 102 ? -15.441 -10.925 2.951 1.00 91.06 102 LEU A C 1
ATOM 748 O O . LEU A 1 102 ? -16.651 -10.971 3.149 1.00 91.06 102 LEU A O 1
ATOM 752 N N . GLN A 1 103 ? -14.581 -11.707 3.603 1.00 93.38 103 GLN A N 1
ATOM 753 C CA . GLN A 1 103 ? -14.999 -12.796 4.489 1.00 93.38 103 GLN A CA 1
ATOM 754 C C . GLN A 1 103 ? -15.119 -12.362 5.949 1.00 93.38 103 GLN A C 1
ATOM 756 O O . GLN A 1 103 ? -15.988 -12.852 6.666 1.00 93.38 103 GLN A O 1
ATOM 761 N N . GLU A 1 104 ? -14.243 -11.458 6.392 1.00 89.81 104 GLU A N 1
ATOM 762 C CA . GLU A 1 104 ? -14.121 -11.049 7.796 1.00 89.81 104 GLU A CA 1
ATOM 763 C C . GLU A 1 104 ? -14.501 -9.571 8.007 1.00 89.81 104 GLU A C 1
ATOM 765 O O . GLU A 1 104 ? -14.347 -9.060 9.114 1.00 89.81 104 GLU A O 1
ATOM 770 N N . GLU A 1 105 ? -14.955 -8.868 6.958 1.00 87.06 105 GLU A N 1
ATOM 771 C CA . GLU A 1 105 ? -15.211 -7.414 6.959 1.00 87.06 105 GLU A CA 1
ATOM 772 C C . GLU A 1 105 ? -13.999 -6.594 7.442 1.00 87.06 105 GLU A C 1
ATOM 774 O O . GLU A 1 105 ? -14.115 -5.547 8.086 1.00 87.06 105 GLU A O 1
ATOM 779 N N . ARG A 1 106 ? -12.791 -7.081 7.148 1.00 81.69 106 ARG A N 1
ATOM 780 C CA . ARG A 1 106 ? -11.541 -6.403 7.510 1.00 81.69 106 ARG A CA 1
ATOM 781 C C . ARG A 1 106 ? -11.124 -5.406 6.434 1.00 81.69 106 ARG A C 1
ATOM 783 O O . ARG A 1 106 ? -11.619 -5.422 5.320 1.00 81.69 106 ARG A O 1
ATOM 790 N N . PHE A 1 107 ? -10.208 -4.496 6.767 1.00 84.06 107 PHE A N 1
ATOM 791 C CA . PHE A 1 107 ? -9.672 -3.525 5.797 1.00 84.06 107 PHE A CA 1
ATOM 792 C C . PHE A 1 107 ? -10.736 -2.656 5.103 1.00 84.06 107 PHE A C 1
ATOM 794 O O . PHE A 1 107 ? -10.572 -2.277 3.951 1.00 84.06 107 PHE A O 1
ATOM 801 N N . THR A 1 108 ? -11.800 -2.268 5.812 1.00 82.19 108 THR A N 1
ATOM 802 C CA . THR A 1 108 ? -12.894 -1.459 5.241 1.00 82.19 108 THR A CA 1
ATOM 803 C C . THR A 1 108 ? -12.442 -0.102 4.687 1.00 82.19 108 THR A C 1
ATOM 805 O O . THR A 1 108 ? -13.208 0.539 3.969 1.00 82.19 108 THR A O 1
ATOM 808 N N . ARG A 1 109 ? -11.234 0.375 5.040 1.00 88.69 109 ARG A N 1
ATOM 809 C CA . ARG A 1 109 ? -10.649 1.617 4.524 1.00 88.69 109 ARG A CA 1
ATOM 810 C C . ARG A 1 109 ? -9.219 1.441 4.010 1.00 88.69 109 ARG A C 1
ATOM 812 O O . ARG A 1 109 ? -8.373 0.843 4.668 1.00 88.69 109 ARG A O 1
ATOM 819 N N . ILE A 1 110 ? -8.907 2.025 2.854 1.00 89.50 110 ILE A N 1
ATOM 820 C CA . ILE A 1 110 ? -7.639 1.765 2.158 1.00 89.50 110 ILE A CA 1
ATOM 821 C C . ILE A 1 110 ? -6.962 3.023 1.593 1.00 89.50 110 ILE A C 1
ATOM 823 O O . ILE A 1 110 ? -7.611 3.928 1.079 1.00 89.50 110 ILE A O 1
ATOM 827 N N . LEU A 1 111 ? -5.628 3.063 1.638 1.00 94.12 111 LEU A N 1
ATOM 828 C CA . LEU A 1 111 ? -4.771 3.981 0.878 1.00 94.12 111 LEU A CA 1
ATOM 829 C C . LEU A 1 111 ? -3.799 3.147 0.041 1.00 94.12 111 LEU A C 1
ATOM 831 O O . LEU A 1 111 ? -2.731 2.727 0.486 1.00 94.12 111 LEU A O 1
ATOM 835 N N . PHE A 1 112 ? -4.178 2.863 -1.195 1.00 91.44 112 PHE A N 1
ATOM 836 C CA . PHE A 1 112 ? -3.399 2.007 -2.074 1.00 91.44 112 PHE A CA 1
ATOM 837 C C . PHE A 1 112 ? -2.375 2.807 -2.856 1.00 91.44 112 PHE A C 1
ATOM 839 O O . PHE A 1 112 ? -2.712 3.836 -3.405 1.00 91.44 112 PHE A O 1
ATOM 846 N N . ALA A 1 113 ? -1.141 2.327 -2.968 1.00 91.06 113 ALA A N 1
ATOM 847 C CA . ALA A 1 113 ? -0.187 2.818 -3.959 1.00 91.06 113 ALA A CA 1
ATOM 848 C C . ALA A 1 113 ? 0.136 1.692 -4.929 1.00 91.06 113 ALA A C 1
ATOM 850 O O . ALA A 1 113 ? 0.726 0.696 -4.521 1.00 91.06 113 ALA A O 1
ATOM 851 N N . ILE A 1 114 ? -0.256 1.809 -6.192 1.00 88.62 114 ILE A N 1
ATOM 852 C CA . ILE A 1 114 ? -0.150 0.703 -7.149 1.00 88.62 114 ILE A CA 1
ATOM 853 C C . ILE A 1 114 ? 0.369 1.158 -8.509 1.00 88.62 114 ILE A C 1
ATOM 855 O O . ILE A 1 114 ? 0.401 2.345 -8.843 1.00 88.62 114 ILE A O 1
ATOM 859 N N . CYS A 1 115 ? 0.779 0.175 -9.311 1.00 89.44 115 CYS A N 1
ATOM 860 C CA . CYS A 1 115 ? 1.095 0.387 -10.714 1.00 89.44 115 CYS A CA 1
ATOM 861 C C . CYS A 1 115 ? -0.133 0.970 -11.438 1.00 89.44 115 CYS A C 1
ATOM 863 O O . CYS A 1 115 ? -1.218 0.411 -11.279 1.00 89.44 115 CYS A O 1
ATOM 865 N N . PRO A 1 116 ? 0.024 2.021 -12.266 1.00 90.44 116 PRO A N 1
ATOM 866 C CA . PRO A 1 116 ? -1.011 2.511 -13.172 1.00 90.44 116 PRO A CA 1
ATOM 867 C C . PRO A 1 116 ? -1.768 1.415 -13.930 1.00 90.44 116 PRO A C 1
ATOM 869 O O . PRO A 1 116 ? -2.990 1.470 -14.000 1.00 90.44 116 PRO A O 1
ATOM 872 N N . TYR A 1 117 ? -1.058 0.396 -14.423 1.00 90.62 117 TYR A N 1
ATOM 873 C CA . TYR A 1 117 ? -1.653 -0.729 -15.151 1.00 90.62 117 TYR A CA 1
ATOM 874 C C . TYR A 1 117 ? -2.627 -1.562 -14.297 1.00 90.62 117 TYR A C 1
ATOM 876 O O . TYR A 1 117 ? -3.549 -2.174 -14.817 1.00 90.62 117 TYR A O 1
ATOM 884 N N . SER A 1 118 ? -2.455 -1.569 -12.972 1.00 89.56 118 SER A N 1
ATOM 885 C CA . SER A 1 118 ? -3.320 -2.307 -12.044 1.00 89.56 118 SER A CA 1
ATOM 886 C C . SER A 1 118 ? -4.506 -1.484 -11.533 1.00 89.56 118 SER A C 1
ATOM 888 O O . SER A 1 118 ? -5.277 -2.002 -10.731 1.00 89.56 118 SER A O 1
ATOM 890 N N . VAL A 1 119 ? -4.645 -0.206 -11.912 1.00 92.56 119 VAL A N 1
ATOM 891 C CA . VAL A 1 119 ? -5.631 0.695 -11.289 1.00 92.56 119 VAL A CA 1
ATOM 892 C C . VAL A 1 119 ? -7.056 0.220 -11.505 1.00 92.56 119 VAL A C 1
ATOM 894 O O . VAL A 1 119 ? -7.788 0.074 -10.532 1.00 92.56 119 VAL A O 1
ATOM 897 N N . GLU A 1 120 ? -7.445 -0.049 -12.743 1.00 93.81 120 GLU A N 1
ATOM 898 C CA . GLU A 1 120 ? -8.801 -0.493 -13.073 1.00 93.81 120 GLU A CA 1
ATOM 899 C C . GLU A 1 120 ? -9.178 -1.824 -12.401 1.00 93.81 120 GLU A C 1
ATOM 901 O O . GLU A 1 120 ? -10.161 -1.829 -11.651 1.00 93.81 120 GLU A O 1
ATOM 906 N N . PRO A 1 121 ? -8.409 -2.927 -12.553 1.00 92.12 121 PRO A N 1
ATOM 907 C CA . PRO A 1 121 ? -8.766 -4.188 -11.903 1.00 92.12 121 PRO A CA 1
ATOM 908 C C . PRO A 1 121 ? -8.767 -4.070 -10.376 1.00 92.12 121 PRO A C 1
ATOM 910 O O . PRO A 1 121 ? -9.628 -4.648 -9.715 1.00 92.12 121 PRO A O 1
ATOM 913 N N . MET A 1 122 ? -7.859 -3.273 -9.802 1.00 92.75 122 MET A N 1
ATOM 914 C CA . MET A 1 122 ? -7.844 -3.052 -8.359 1.00 92.75 122 MET A CA 1
ATOM 915 C C . MET A 1 122 ? -9.038 -2.226 -7.882 1.00 92.75 122 MET A C 1
ATOM 917 O O . MET A 1 122 ? -9.592 -2.510 -6.827 1.00 92.75 122 MET A O 1
ATOM 921 N N . SER A 1 123 ? -9.458 -1.223 -8.654 1.00 94.44 123 SER A N 1
ATOM 922 C CA . SER A 1 123 ? -10.616 -0.393 -8.307 1.00 94.44 123 SER A CA 1
ATOM 923 C C . SER A 1 123 ? -11.886 -1.238 -8.267 1.00 94.44 123 SER A C 1
ATOM 925 O O . SER A 1 123 ? -12.663 -1.130 -7.323 1.00 94.44 123 SER A O 1
ATOM 927 N N . LEU A 1 124 ? -12.063 -2.133 -9.245 1.00 95.94 124 LEU A N 1
ATOM 928 C CA . LEU A 1 124 ? -13.172 -3.084 -9.254 1.00 95.94 124 LEU A CA 1
ATOM 929 C C . LEU A 1 124 ? -13.120 -4.026 -8.043 1.00 95.94 124 LEU A C 1
ATOM 931 O O . LEU A 1 124 ? -14.133 -4.203 -7.371 1.00 95.94 124 LEU A O 1
ATOM 935 N N . ALA A 1 125 ? -11.950 -4.590 -7.732 1.00 94.06 125 ALA A N 1
ATOM 936 C CA . ALA A 1 125 ? -11.785 -5.456 -6.567 1.00 94.06 125 ALA A CA 1
ATOM 937 C C . ALA A 1 125 ? -12.128 -4.732 -5.255 1.00 94.06 125 ALA A C 1
ATOM 939 O O . ALA A 1 125 ? -12.852 -5.276 -4.425 1.00 94.06 125 ALA A O 1
ATOM 940 N N . VAL A 1 126 ? -11.672 -3.484 -5.097 1.00 91.81 126 VAL A N 1
ATOM 941 C CA . VAL A 1 126 ? -11.968 -2.644 -3.928 1.00 91.81 126 VAL A CA 1
ATOM 942 C C . VAL A 1 126 ? -13.473 -2.420 -3.765 1.00 91.81 126 VAL A C 1
ATOM 944 O O . VAL A 1 126 ? -13.998 -2.586 -2.664 1.00 91.81 126 VAL A O 1
ATOM 947 N N . LEU A 1 127 ? -14.173 -2.124 -4.865 1.00 95.06 127 LEU A N 1
ATOM 948 C 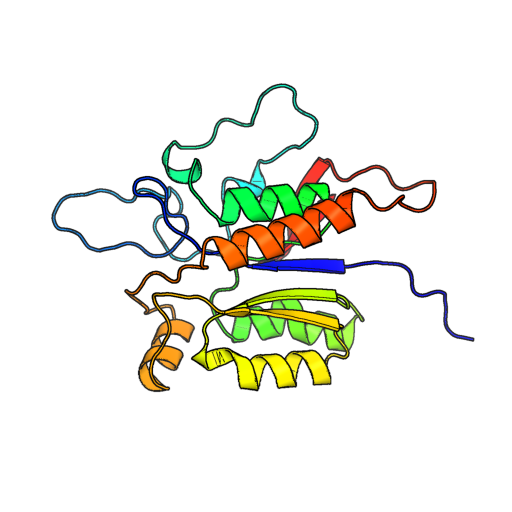CA . LEU A 1 127 ? -15.626 -1.943 -4.880 1.00 95.06 127 LEU A CA 1
ATOM 949 C C . LEU A 1 127 ? -16.381 -3.229 -4.526 1.00 95.06 127 LEU A C 1
ATOM 951 O O . LEU A 1 127 ? -17.304 -3.185 -3.717 1.00 95.06 127 LEU A O 1
ATOM 955 N N . ILE A 1 128 ? -15.981 -4.372 -5.096 1.00 96.06 128 ILE A N 1
ATOM 956 C CA . ILE A 1 128 ? -16.586 -5.682 -4.798 1.00 96.06 128 ILE A CA 1
ATOM 957 C C . ILE A 1 128 ? -16.443 -6.019 -3.310 1.00 96.06 128 ILE A C 1
ATOM 959 O O . ILE A 1 128 ? -17.381 -6.528 -2.703 1.00 96.06 128 ILE A O 1
ATOM 963 N N . CYS A 1 129 ? -15.295 -5.695 -2.714 1.00 92.44 129 CYS A N 1
ATOM 964 C CA . CYS A 1 129 ? -15.031 -5.925 -1.295 1.00 92.44 129 CYS A CA 1
ATOM 965 C C . CYS A 1 129 ? -15.711 -4.909 -0.361 1.00 92.44 129 CYS A C 1
ATOM 967 O O . CYS A 1 129 ? -15.520 -4.990 0.848 1.00 92.44 129 CYS A O 1
ATOM 969 N N . GLY A 1 130 ? -16.456 -3.928 -0.887 1.00 92.19 130 GLY A N 1
ATOM 970 C CA . GLY A 1 130 ? -17.107 -2.898 -0.073 1.00 92.19 130 GLY A CA 1
ATOM 971 C C . GLY A 1 130 ? -16.130 -1.991 0.684 1.00 92.19 130 GLY A C 1
ATOM 972 O O . GLY A 1 130 ? -16.488 -1.432 1.720 1.00 92.19 130 GLY A O 1
ATOM 973 N N . MET A 1 131 ? -14.893 -1.859 0.197 1.00 90.19 131 MET A N 1
ATOM 974 C CA . MET A 1 131 ? -13.864 -1.027 0.819 1.00 90.19 131 MET A CA 1
ATOM 975 C C . MET A 1 131 ? -13.957 0.426 0.330 1.00 90.19 131 MET A C 1
ATOM 977 O O . MET A 1 131 ? -14.214 0.694 -0.843 1.00 90.19 131 MET A O 1
ATOM 981 N N . GLU A 1 132 ? -13.684 1.379 1.220 1.00 90.31 132 GLU A N 1
ATOM 982 C CA . GLU A 1 132 ? -13.638 2.815 0.916 1.00 90.31 132 GLU A CA 1
ATOM 983 C C . GLU A 1 132 ? -12.192 3.327 0.912 1.00 90.31 132 GLU A C 1
ATOM 985 O O . GLU A 1 132 ? -11.376 2.904 1.726 1.00 90.31 132 GLU A O 1
ATOM 990 N N . GLY A 1 133 ? -11.848 4.296 0.063 1.00 89.62 133 GLY A N 1
ATOM 991 C CA . GLY A 1 133 ? -10.555 4.970 0.186 1.00 89.62 133 GLY A CA 1
ATOM 992 C C . GLY A 1 133 ? -9.960 5.478 -1.115 1.00 89.62 133 GLY A C 1
ATOM 993 O O . GLY A 1 133 ? -10.679 5.839 -2.044 1.00 89.62 133 GLY A O 1
ATOM 994 N N . TYR A 1 134 ? -8.630 5.540 -1.156 1.00 93.00 134 TYR A N 1
ATOM 995 C CA . TYR A 1 134 ? -7.885 6.188 -2.233 1.00 93.00 134 TYR A CA 1
ATOM 996 C C . TYR A 1 134 ? -6.893 5.237 -2.889 1.00 93.00 134 TYR A C 1
ATOM 998 O O . TYR A 1 134 ? -6.157 4.523 -2.210 1.00 93.00 134 TYR A O 1
ATOM 1006 N N . ILE A 1 135 ? -6.823 5.293 -4.218 1.00 93.19 135 ILE A N 1
ATOM 1007 C CA . ILE A 1 135 ? -5.804 4.615 -5.017 1.00 93.19 135 ILE A CA 1
ATOM 1008 C C . ILE A 1 135 ? -4.864 5.668 -5.609 1.00 93.19 135 ILE A C 1
ATOM 1010 O O . ILE A 1 135 ? -5.226 6.463 -6.473 1.00 93.19 135 ILE A O 1
ATOM 1014 N N . PHE A 1 136 ? -3.627 5.640 -5.146 1.00 92.75 136 PHE A N 1
ATOM 1015 C CA . PHE A 1 136 ? -2.496 6.410 -5.617 1.00 92.75 136 PHE A CA 1
ATOM 1016 C C . PHE A 1 136 ? -1.702 5.617 -6.650 1.00 92.75 136 PHE A C 1
ATOM 1018 O O . PHE A 1 136 ? -1.480 4.409 -6.536 1.00 92.75 136 PHE A O 1
ATOM 1025 N N . ARG A 1 137 ? -1.241 6.324 -7.676 1.00 90.06 137 ARG A N 1
ATOM 1026 C CA . ARG A 1 137 ? -0.470 5.746 -8.773 1.00 90.06 137 ARG A CA 1
ATOM 1027 C C . ARG A 1 137 ? 1.013 5.956 -8.531 1.00 90.06 137 ARG A C 1
ATOM 1029 O O . ARG A 1 137 ? 1.432 7.049 -8.151 1.00 90.06 137 ARG A O 1
ATOM 1036 N N . TYR A 1 138 ? 1.807 4.933 -8.822 1.00 85.69 138 TYR A N 1
ATOM 1037 C CA . TYR A 1 138 ? 3.233 5.138 -9.035 1.00 85.69 138 TYR A CA 1
ATOM 1038 C C . TYR A 1 138 ? 3.451 6.065 -10.241 1.00 85.69 138 TYR A C 1
ATOM 1040 O O . TYR A 1 138 ? 2.771 5.938 -11.259 1.00 85.69 138 TYR A O 1
ATOM 1048 N N . SER A 1 139 ? 4.376 7.010 -10.096 1.00 85.12 139 SER A N 1
ATOM 1049 C CA . SER A 1 139 ? 4.791 7.971 -11.116 1.00 85.12 139 SER A CA 1
ATOM 1050 C C . SER A 1 139 ? 5.892 7.443 -12.032 1.00 85.12 139 SER A C 1
ATOM 1052 O O . SER A 1 139 ? 6.036 7.953 -13.134 1.00 85.12 139 SER A O 1
ATOM 1054 N N . ASP A 1 140 ? 6.681 6.468 -11.576 1.00 82.00 140 ASP A N 1
ATOM 1055 C CA . ASP A 1 140 ? 7.774 5.866 -12.349 1.00 82.00 140 ASP A CA 1
ATOM 1056 C C . ASP A 1 140 ? 7.822 4.349 -12.113 1.00 82.00 140 ASP A C 1
ATOM 1058 O O . ASP A 1 140 ? 7.234 3.842 -11.149 1.00 82.00 140 ASP A O 1
ATOM 1062 N N . GLY A 1 141 ? 8.499 3.629 -13.010 1.00 81.75 141 GLY A N 1
ATOM 1063 C CA . GLY A 1 141 ? 8.673 2.178 -12.986 1.00 81.75 141 GLY A CA 1
ATOM 1064 C C . GLY A 1 141 ? 7.376 1.394 -13.157 1.00 81.75 141 GLY A C 1
ATOM 1065 O O . GLY A 1 141 ? 7.281 0.252 -12.705 1.00 81.75 141 GLY A O 1
ATOM 1066 N N . SER A 1 142 ? 6.350 1.993 -13.758 1.00 84.12 142 SER A N 1
ATOM 1067 C CA . SER A 1 142 ? 5.078 1.332 -14.053 1.00 84.12 142 SER A CA 1
ATOM 1068 C C . SER A 1 142 ? 5.221 0.285 -15.154 1.00 84.12 142 SER A C 1
ATOM 1070 O O . SER A 1 142 ? 6.081 0.399 -16.015 1.00 84.12 142 SER A O 1
ATOM 1072 N N . CYS A 1 143 ? 4.367 -0.735 -15.129 1.00 86.62 143 CYS A N 1
ATOM 1073 C CA . CYS A 1 143 ? 4.216 -1.650 -16.258 1.00 86.62 143 CYS A CA 1
ATOM 1074 C C . CYS A 1 143 ? 3.486 -0.925 -17.393 1.00 86.62 143 CYS A C 1
ATOM 1076 O O . CYS A 1 143 ? 2.474 -0.267 -17.147 1.00 86.62 143 CYS A O 1
ATOM 1078 N N . GLU A 1 144 ? 3.992 -1.050 -18.612 1.00 90.12 144 GLU A N 1
ATOM 1079 C CA . GLU A 1 144 ? 3.416 -0.420 -19.807 1.00 9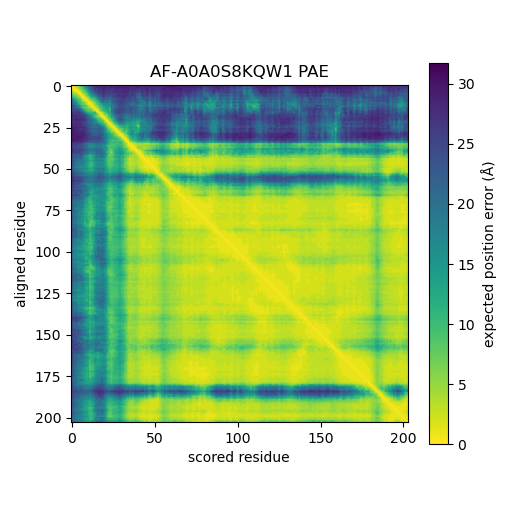0.12 144 GLU A CA 1
ATOM 1080 C C . GLU A 1 144 ? 2.392 -1.323 -20.501 1.00 90.12 144 GLU A C 1
ATOM 1082 O O . GLU A 1 144 ? 1.496 -0.846 -21.192 1.00 90.12 144 GLU A O 1
ATOM 1087 N N . ASN A 1 145 ? 2.524 -2.638 -20.320 1.00 92.25 145 ASN A N 1
ATOM 1088 C CA . ASN A 1 145 ? 1.691 -3.645 -20.961 1.00 92.25 145 ASN A CA 1
ATOM 1089 C C . ASN A 1 145 ? 1.494 -4.879 -20.065 1.00 92.25 145 ASN A C 1
ATOM 1091 O O . ASN A 1 145 ? 2.093 -4.998 -18.989 1.00 92.25 145 ASN A O 1
ATOM 1095 N N . TYR A 1 146 ? 0.642 -5.791 -20.535 1.00 91.38 146 TYR A N 1
ATOM 1096 C CA . TYR A 1 146 ? 0.271 -7.006 -19.815 1.00 91.38 146 TYR A CA 1
ATOM 1097 C C . TYR A 1 146 ? 1.469 -7.922 -19.543 1.00 91.38 146 TYR A C 1
ATOM 1099 O O . TYR A 1 146 ? 1.600 -8.424 -18.432 1.00 91.38 146 TYR A O 1
ATOM 1107 N N . ASP A 1 147 ? 2.388 -8.081 -20.497 1.00 92.06 147 ASP A N 1
ATOM 1108 C CA . ASP A 1 147 ? 3.549 -8.966 -20.334 1.00 92.06 147 ASP A CA 1
ATOM 1109 C C . ASP A 1 147 ? 4.488 -8.472 -19.228 1.00 92.06 147 ASP A C 1
ATOM 1111 O O . ASP A 1 147 ? 4.952 -9.248 -18.389 1.00 92.06 147 ASP A O 1
ATOM 1115 N N . GLN A 1 148 ? 4.738 -7.159 -19.175 1.00 84.88 148 GLN A N 1
ATOM 1116 C CA . GLN A 1 148 ? 5.487 -6.545 -18.077 1.00 84.88 148 GLN A CA 1
ATOM 1117 C C . GLN A 1 148 ? 4.746 -6.685 -16.742 1.00 84.88 148 GLN A C 1
ATOM 1119 O O . GLN A 1 148 ? 5.380 -6.868 -15.703 1.00 84.88 148 GLN A O 1
ATOM 1124 N N . TRP A 1 149 ? 3.415 -6.588 -16.750 1.00 86.12 149 TRP A N 1
ATOM 1125 C CA . TRP A 1 149 ? 2.594 -6.778 -15.557 1.00 86.12 149 TRP A CA 1
ATOM 1126 C C . TRP A 1 149 ? 2.648 -8.217 -15.037 1.00 86.12 149 TRP A C 1
ATOM 1128 O O . TRP A 1 149 ? 2.893 -8.409 -13.850 1.00 86.12 149 TRP A O 1
ATOM 1138 N N . LEU A 1 150 ? 2.527 -9.213 -15.913 1.00 83.38 150 LEU A N 1
ATOM 1139 C CA . LEU A 1 150 ? 2.569 -10.628 -15.552 1.00 83.38 150 LEU A CA 1
ATOM 1140 C C . LEU A 1 150 ? 3.948 -11.037 -15.019 1.00 83.38 150 LEU A C 1
ATOM 1142 O O . LEU A 1 150 ? 4.052 -11.728 -14.008 1.00 83.38 150 LEU A O 1
ATOM 1146 N N . ARG A 1 151 ? 5.025 -10.553 -15.649 1.00 81.31 151 ARG A N 1
ATOM 1147 C CA . ARG A 1 151 ? 6.386 -10.735 -15.126 1.00 81.31 151 ARG A CA 1
ATOM 1148 C C . ARG A 1 151 ? 6.545 -10.107 -13.744 1.00 81.31 151 ARG A C 1
ATOM 1150 O O . ARG A 1 151 ? 7.074 -10.747 -12.835 1.00 81.31 151 ARG A O 1
ATOM 1157 N N . ALA A 1 152 ? 6.049 -8.879 -13.576 1.00 80.56 152 ALA A N 1
ATOM 1158 C CA . ALA A 1 152 ? 6.116 -8.169 -12.307 1.00 80.56 152 ALA A CA 1
ATOM 1159 C C . ALA A 1 152 ? 5.394 -8.910 -11.180 1.00 80.56 152 ALA A C 1
ATOM 1161 O O . ALA A 1 152 ? 5.903 -8.911 -10.058 1.00 80.56 152 ALA A O 1
ATOM 1162 N N . ASP A 1 153 ? 4.250 -9.514 -11.500 1.00 81.00 153 ASP A N 1
ATOM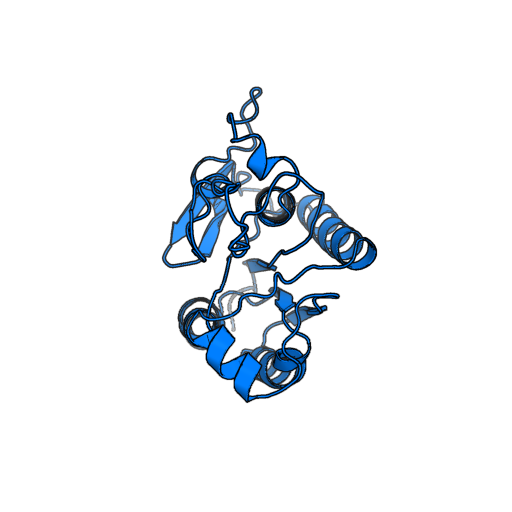 1163 C CA . ASP A 1 153 ? 3.443 -10.341 -10.606 1.00 81.00 153 ASP A CA 1
ATOM 1164 C C . ASP A 1 153 ? 4.185 -11.610 -10.166 1.00 81.00 153 ASP A C 1
ATOM 1166 O O . ASP A 1 153 ? 4.223 -11.936 -8.983 1.00 81.00 153 ASP A O 1
ATOM 1170 N N . GLY A 1 154 ? 4.903 -12.244 -11.099 1.00 69.94 154 GLY A N 1
ATOM 1171 C CA . GLY A 1 154 ? 5.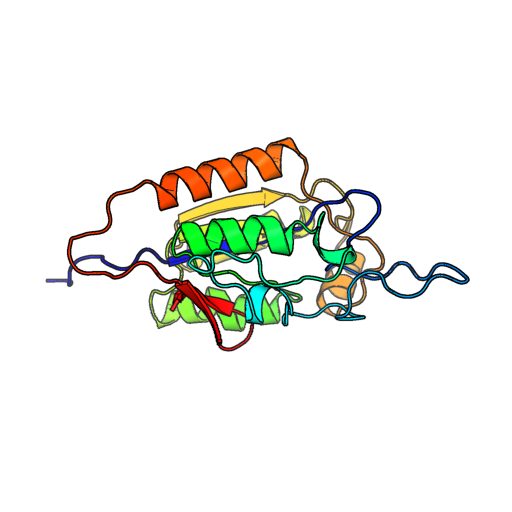825 -13.353 -10.828 1.00 69.94 154 GLY A CA 1
ATOM 1172 C C . GLY A 1 154 ? 7.134 -12.952 -10.130 1.00 69.94 154 GLY A C 1
ATOM 1173 O O . GLY A 1 154 ? 8.034 -13.778 -9.985 1.00 69.94 154 GLY A O 1
ATOM 1174 N N . GLY A 1 155 ? 7.280 -11.688 -9.718 1.00 70.44 155 GLY A N 1
ATOM 1175 C CA . GLY A 1 155 ? 8.461 -11.168 -9.025 1.00 70.44 155 GLY A CA 1
ATOM 1176 C C . GLY A 1 155 ? 9.588 -10.670 -9.938 1.00 70.44 155 GLY A C 1
ATOM 1177 O O . GLY A 1 155 ? 10.531 -10.041 -9.444 1.00 70.44 155 GLY A O 1
ATOM 1178 N N . ASP A 1 156 ? 9.480 -10.853 -11.256 1.00 73.12 156 ASP A N 1
ATOM 1179 C CA . ASP A 1 156 ? 10.415 -10.315 -12.246 1.00 73.12 156 ASP A CA 1
ATOM 1180 C C . ASP A 1 156 ? 9.982 -8.920 -12.711 1.00 73.12 156 ASP A C 1
ATOM 1182 O O . ASP A 1 156 ? 9.219 -8.740 -13.657 1.00 73.12 156 ASP A O 1
ATOM 1186 N N . LYS A 1 157 ? 10.495 -7.888 -12.044 1.00 71.81 157 LYS A N 1
ATOM 1187 C CA . LYS A 1 157 ? 10.404 -6.522 -12.563 1.00 71.81 157 LYS A CA 1
ATOM 1188 C C . LYS A 1 157 ? 11.679 -5.763 -12.204 1.00 71.81 157 LYS A C 1
ATOM 1190 O O . LYS A 1 157 ? 11.893 -5.497 -11.018 1.00 71.81 157 LYS A O 1
ATOM 1195 N N . PRO A 1 158 ? 12.553 -5.480 -13.183 1.00 64.38 158 PRO A N 1
ATOM 1196 C CA . PRO A 1 158 ? 13.809 -4.784 -12.934 1.00 64.38 158 PRO A CA 1
A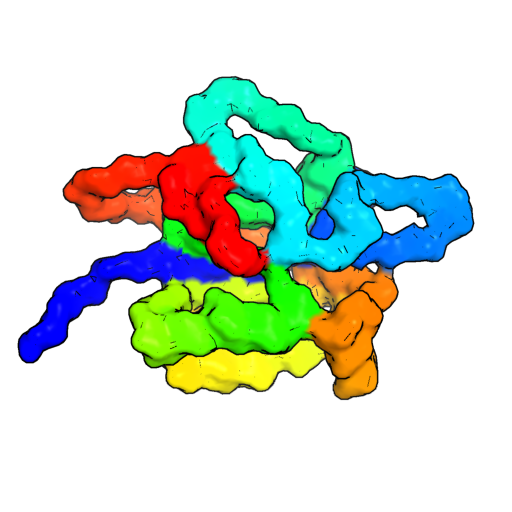TOM 1197 C C . PRO A 1 158 ? 13.586 -3.289 -12.671 1.00 64.38 158 PRO A C 1
ATOM 1199 O O . PRO A 1 158 ? 14.417 -2.648 -12.026 1.00 64.38 158 PRO A O 1
ATOM 1202 N N . GLU A 1 159 ? 12.457 -2.728 -13.114 1.00 70.12 159 GLU A N 1
ATOM 1203 C CA . GLU A 1 159 ? 12.123 -1.328 -12.884 1.00 70.12 159 GLU A CA 1
ATOM 1204 C C . GLU A 1 159 ? 11.681 -1.097 -11.434 1.00 70.12 159 GLU A C 1
ATOM 1206 O O . GLU A 1 159 ? 10.840 -1.810 -10.871 1.00 70.12 159 GLU A O 1
ATOM 1211 N N . ARG A 1 160 ? 12.223 -0.042 -10.822 1.00 72.50 160 ARG A N 1
ATOM 1212 C CA . ARG A 1 160 ? 11.800 0.416 -9.498 1.00 72.50 160 ARG A CA 1
ATOM 1213 C C . ARG A 1 160 ? 10.582 1.304 -9.642 1.00 72.50 160 ARG A C 1
ATOM 1215 O O . ARG A 1 160 ? 10.672 2.347 -10.282 1.00 72.50 160 ARG A O 1
ATOM 1222 N N . THR A 1 161 ? 9.486 0.927 -8.994 1.00 75.62 161 THR A N 1
ATOM 1223 C CA . THR A 1 161 ? 8.351 1.835 -8.848 1.00 75.62 161 THR A CA 1
ATOM 1224 C C . THR A 1 161 ? 8.730 3.029 -7.974 1.00 75.62 161 THR A C 1
ATOM 1226 O O . THR A 1 161 ? 9.678 2.947 -7.188 1.00 75.62 161 THR A O 1
ATOM 1229 N N . VAL A 1 162 ? 8.025 4.147 -8.143 1.00 77.56 162 VAL A N 1
ATOM 1230 C CA . VAL A 1 162 ? 8.233 5.398 -7.396 1.00 77.56 162 VAL A CA 1
ATOM 1231 C C . VAL A 1 162 ? 6.883 6.116 -7.290 1.00 77.56 162 VAL A C 1
ATOM 1233 O O . VAL A 1 162 ? 6.140 6.136 -8.259 1.00 77.56 162 VAL A O 1
ATOM 1236 N N . LEU A 1 163 ? 6.544 6.709 -6.150 1.00 82.06 163 LEU A N 1
ATOM 1237 C CA . LEU A 1 163 ? 5.457 7.671 -5.949 1.00 82.06 163 LEU A CA 1
ATOM 1238 C C . LEU A 1 163 ? 6.032 9.070 -6.138 1.00 82.06 163 LEU A C 1
ATOM 1240 O O . LEU A 1 163 ? 7.166 9.369 -5.767 1.00 82.06 163 LEU A O 1
ATOM 1244 N N . SER A 1 164 ? 5.230 9.966 -6.684 1.00 86.62 164 SER A N 1
ATOM 1245 C CA . SER A 1 164 ? 5.655 11.354 -6.784 1.00 86.62 164 SER A CA 1
ATOM 1246 C C . SER A 1 164 ? 5.764 11.988 -5.387 1.00 86.62 164 SER A C 1
ATOM 1248 O O . SER A 1 164 ? 5.079 11.567 -4.451 1.00 86.62 164 SER A O 1
ATOM 1250 N N . GLY A 1 165 ? 6.580 13.036 -5.248 1.00 88.88 165 GLY A N 1
ATOM 1251 C CA . GLY A 1 165 ? 6.597 13.865 -4.035 1.00 88.88 165 GLY A CA 1
ATOM 1252 C C . GLY A 1 165 ? 5.193 14.341 -3.624 1.00 88.88 165 GLY A C 1
ATOM 1253 O O . GLY A 1 165 ? 4.805 14.104 -2.484 1.00 88.88 165 GLY A O 1
ATOM 1254 N N . PRO A 1 166 ? 4.382 14.906 -4.543 1.00 93.69 166 PRO A N 1
ATOM 1255 C CA . PRO A 1 166 ? 2.994 15.275 -4.258 1.00 93.69 166 PRO A CA 1
ATOM 1256 C C . PRO A 1 166 ? 2.129 14.119 -3.740 1.00 93.69 166 PRO A C 1
ATOM 1258 O O . PRO A 1 166 ? 1.387 14.289 -2.775 1.00 93.69 166 PRO A O 1
ATOM 1261 N N . THR A 1 167 ? 2.243 12.931 -4.340 1.00 88.88 167 THR A N 1
ATOM 1262 C CA . THR A 1 167 ? 1.531 11.727 -3.886 1.00 88.88 167 THR A CA 1
ATOM 1263 C C . THR A 1 167 ? 1.946 11.337 -2.472 1.00 88.88 167 THR A C 1
ATOM 1265 O O . THR A 1 167 ? 1.092 11.071 -1.633 1.00 88.88 167 THR A O 1
ATOM 1268 N N . MET A 1 168 ? 3.250 11.341 -2.196 1.00 90.06 168 MET A N 1
ATOM 1269 C CA . MET A 1 168 ? 3.792 11.035 -0.876 1.00 90.06 168 MET A CA 1
ATOM 1270 C C . MET A 1 168 ? 3.273 12.020 0.182 1.00 90.06 168 MET A C 1
ATOM 1272 O O . MET A 1 168 ? 2.810 11.593 1.237 1.00 90.06 168 MET A O 1
ATOM 1276 N N . THR A 1 169 ? 3.282 13.321 -0.123 1.00 94.88 169 THR A N 1
ATOM 1277 C CA . THR A 1 169 ? 2.733 14.369 0.749 1.00 94.88 169 THR A CA 1
ATOM 1278 C C . THR A 1 169 ? 1.244 14.163 1.014 1.00 94.88 169 THR A C 1
ATOM 1280 O O . THR A 1 169 ? 0.814 14.261 2.158 1.00 94.88 169 THR A O 1
ATOM 1283 N N . ALA A 1 170 ? 0.454 13.836 -0.013 1.00 95.44 170 ALA A N 1
ATOM 1284 C CA . ALA A 1 170 ? -0.978 13.588 0.146 1.00 95.44 170 ALA A CA 1
ATOM 1285 C C . ALA A 1 170 ? -1.259 12.367 1.039 1.00 95.44 170 ALA A C 1
ATOM 1287 O O . ALA A 1 170 ? -2.102 12.435 1.931 1.00 95.44 170 ALA A O 1
ATOM 1288 N N . MET A 1 171 ? -0.531 11.265 0.836 1.00 94.62 171 MET A N 1
ATOM 1289 C CA . MET A 1 171 ? -0.672 10.057 1.656 1.00 94.62 171 MET A CA 1
ATOM 1290 C C . MET A 1 171 ? -0.290 10.312 3.115 1.00 94.62 171 MET A C 1
ATOM 1292 O O . MET A 1 171 ? -1.018 9.895 4.012 1.00 94.62 171 MET A O 1
ATOM 1296 N N . LEU A 1 172 ? 0.816 11.023 3.355 1.00 94.81 172 LEU A N 1
ATOM 1297 C CA . LEU A 1 172 ? 1.228 11.416 4.703 1.00 94.81 172 LEU A CA 1
ATOM 1298 C C . LEU A 1 172 ? 0.195 12.325 5.367 1.00 94.81 172 LEU A C 1
ATOM 1300 O O . LEU A 1 172 ? -0.209 12.042 6.486 1.00 94.81 172 LEU A O 1
ATOM 1304 N N . GLY A 1 173 ? -0.317 13.333 4.657 1.00 95.50 173 GLY A N 1
ATOM 1305 C CA . GLY A 1 173 ? -1.349 14.222 5.192 1.00 95.50 173 GLY A CA 1
ATOM 1306 C C . GLY A 1 173 ? -2.632 13.485 5.591 1.00 95.50 173 GLY A C 1
ATOM 1307 O O . GLY A 1 173 ? -3.225 13.800 6.621 1.00 95.50 173 GLY A O 1
ATOM 1308 N N . LEU A 1 174 ? -3.040 12.464 4.826 1.00 93.81 174 LEU A N 1
ATOM 1309 C CA . LEU A 1 174 ? -4.167 11.604 5.202 1.00 93.81 174 LEU A CA 1
ATOM 1310 C C . LEU A 1 174 ? -3.867 10.795 6.472 1.00 93.81 174 LEU A C 1
ATOM 1312 O O . LEU A 1 174 ? -4.726 10.702 7.345 1.00 93.81 174 LEU A O 1
ATOM 1316 N N . LEU A 1 175 ? -2.663 10.234 6.602 1.00 92.62 175 LEU A N 1
ATOM 1317 C CA . LEU A 1 175 ? -2.265 9.467 7.788 1.00 92.62 175 LEU A CA 1
ATOM 1318 C C . LEU A 1 175 ? -2.144 10.339 9.034 1.00 92.62 175 LEU A C 1
ATOM 1320 O O . LEU A 1 175 ? -2.627 9.942 10.091 1.00 92.62 175 LEU A O 1
ATOM 1324 N N . ASP A 1 176 ? -1.573 11.531 8.900 1.00 91.75 176 ASP A N 1
ATOM 1325 C CA . ASP A 1 176 ? -1.463 12.506 9.983 1.00 91.75 176 ASP A CA 1
ATOM 1326 C C . ASP A 1 176 ? -2.851 12.946 10.457 1.00 91.75 176 ASP A C 1
ATOM 1328 O O . ASP A 1 176 ? -3.118 12.986 11.660 1.00 91.75 176 ASP A O 1
ATOM 1332 N N . ALA A 1 177 ? -3.774 13.196 9.520 1.00 89.31 177 ALA A N 1
ATOM 1333 C CA . ALA A 1 177 ? -5.161 13.498 9.851 1.00 89.31 177 ALA A CA 1
ATOM 1334 C C . ALA A 1 177 ? -5.818 12.341 10.620 1.00 89.31 177 ALA A C 1
ATOM 1336 O O . ALA A 1 177 ? -6.450 12.580 11.647 1.00 89.31 177 ALA A O 1
ATOM 1337 N N . ILE A 1 178 ? -5.628 11.089 10.179 1.00 86.75 178 ILE A N 1
ATOM 1338 C CA . ILE A 1 178 ? -6.137 9.894 10.877 1.00 86.75 178 ILE A CA 1
ATOM 1339 C C . ILE A 1 178 ? -5.531 9.779 12.284 1.00 86.75 178 ILE A C 1
ATOM 1341 O O . ILE A 1 178 ? -6.260 9.520 13.241 1.00 86.75 178 ILE A O 1
ATOM 1345 N N . ALA A 1 179 ? -4.225 10.001 12.432 1.00 86.06 179 ALA A N 1
ATOM 1346 C CA . ALA A 1 179 ? -3.529 9.943 13.717 1.00 86.06 179 ALA A CA 1
ATOM 1347 C C . ALA A 1 179 ? -4.008 11.018 14.709 1.00 86.06 179 ALA A C 1
ATOM 1349 O O . ALA A 1 179 ? -3.997 10.794 15.925 1.00 86.06 179 ALA A O 1
ATOM 1350 N N . ALA A 1 180 ? -4.437 12.176 14.199 1.00 86.19 180 ALA A N 1
ATOM 1351 C CA . ALA A 1 180 ? -4.957 13.283 14.993 1.00 86.19 180 ALA A CA 1
ATOM 1352 C C . ALA A 1 180 ? -6.403 13.072 15.479 1.00 86.19 180 ALA A C 1
ATOM 1354 O O . ALA A 1 180 ? -6.818 13.735 16.432 1.00 86.19 180 ALA A O 1
ATOM 1355 N N . PHE A 1 181 ? -7.176 12.160 14.873 1.00 81.44 181 PHE A N 1
ATOM 1356 C CA . PHE A 1 181 ? -8.554 11.919 15.302 1.00 81.44 181 PHE A CA 1
ATOM 1357 C C . PHE A 1 181 ? -8.611 11.314 16.720 1.00 81.44 181 PHE A C 1
ATOM 1359 O O . PHE A 1 181 ? -7.932 10.317 16.999 1.00 81.44 181 PHE A O 1
ATOM 1366 N N . PRO A 1 182 ? -9.443 11.867 17.629 1.00 65.44 182 PRO A N 1
ATOM 1367 C CA . PRO A 1 182 ? -9.632 11.308 18.962 1.00 65.44 182 PRO A CA 1
ATOM 1368 C C . PRO A 1 182 ? -10.164 9.875 18.876 1.00 65.44 182 PRO A C 1
ATOM 1370 O O . PRO A 1 182 ? -11.258 9.635 18.364 1.00 65.44 182 PRO A O 1
ATOM 1373 N N . ARG A 1 183 ? -9.393 8.908 19.384 1.00 67.44 183 ARG A N 1
ATOM 1374 C CA . ARG A 1 183 ? -9.875 7.530 19.541 1.00 67.44 183 ARG A CA 1
ATOM 1375 C C . ARG A 1 183 ? -10.882 7.501 20.688 1.00 67.44 183 ARG A C 1
ATOM 1377 O O . ARG A 1 183 ? -10.672 8.155 21.709 1.00 67.44 183 ARG A O 1
ATOM 1384 N N . SER A 1 184 ? -11.961 6.741 20.524 1.00 58.81 184 SER A N 1
ATOM 1385 C CA . SER A 1 184 ? -12.930 6.494 21.592 1.00 58.81 184 SER A CA 1
ATOM 1386 C C . SER A 1 184 ? -12.204 5.999 22.850 1.00 58.81 184 SER A C 1
ATOM 1388 O O . SER A 1 184 ? -11.319 5.143 22.770 1.00 58.81 184 SER A O 1
ATOM 1390 N N . SER A 1 185 ? -12.544 6.592 23.993 1.00 48.59 185 SER A N 1
ATOM 1391 C CA . SER A 1 185 ? -11.866 6.422 25.278 1.00 48.59 185 SER A CA 1
ATOM 1392 C C . SER A 1 185 ? -11.685 4.945 25.649 1.00 48.59 185 SER A C 1
ATOM 1394 O O . SER A 1 185 ? -12.669 4.229 25.805 1.00 48.59 185 SER A O 1
ATOM 1396 N N . GLY A 1 186 ? -10.432 4.496 25.797 1.00 58.31 186 GLY A N 1
ATOM 1397 C CA . GLY A 1 186 ? -10.089 3.153 26.290 1.00 58.31 186 GLY A CA 1
ATOM 1398 C C . GLY A 1 186 ? -9.035 2.392 25.479 1.00 58.31 186 GLY A C 1
ATOM 1399 O O . GLY A 1 186 ? -8.411 1.484 26.017 1.00 58.31 186 GLY A O 1
ATOM 1400 N N . SER A 1 187 ? -8.776 2.767 24.221 1.00 62.84 187 SER A N 1
ATOM 1401 C CA . SER A 1 187 ? -7.711 2.139 23.421 1.00 62.84 187 SER A CA 1
ATOM 1402 C C . SER A 1 187 ? -6.362 2.789 23.722 1.00 62.84 187 SER A C 1
ATOM 1404 O O . SER A 1 187 ? -6.148 3.961 23.401 1.00 62.84 187 SER A O 1
ATOM 1406 N N . THR A 1 188 ? -5.424 2.020 24.274 1.00 70.69 188 THR A N 1
ATOM 1407 C CA . THR A 1 188 ? -4.003 2.384 24.258 1.00 70.69 188 THR A CA 1
ATOM 1408 C C . THR A 1 188 ? -3.550 2.582 22.813 1.00 70.69 188 THR A C 1
ATOM 1410 O O . THR A 1 188 ? -4.027 1.905 21.897 1.00 70.69 188 THR A O 1
ATOM 1413 N N . ARG A 1 189 ? -2.673 3.567 22.581 1.00 77.75 189 ARG A N 1
ATOM 1414 C CA . ARG A 1 189 ? -2.081 3.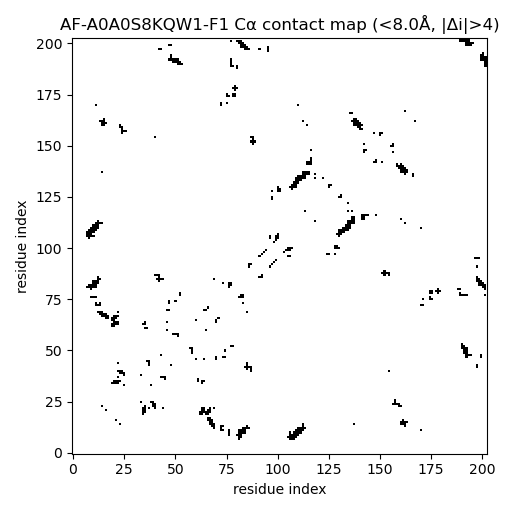750 21.253 1.00 77.75 189 ARG A CA 1
ATOM 1415 C C . ARG A 1 189 ? -1.140 2.578 20.977 1.00 77.75 189 ARG A C 1
ATOM 1417 O O . ARG A 1 189 ? -0.324 2.281 21.852 1.00 77.75 189 ARG A O 1
ATOM 1424 N N . PRO A 1 190 ? -1.233 1.950 19.796 1.00 82.81 190 PRO A N 1
ATOM 1425 C CA . PRO A 1 190 ? -0.289 0.918 19.414 1.00 82.81 190 PRO A CA 1
ATOM 1426 C C . PRO A 1 190 ? 1.112 1.510 19.372 1.00 82.81 190 PRO A C 1
ATOM 1428 O O . PRO A 1 190 ? 1.309 2.672 18.998 1.00 82.81 190 PRO A O 1
ATOM 1431 N N . THR A 1 191 ? 2.076 0.713 19.801 1.00 87.56 191 THR A N 1
ATOM 1432 C CA . THR A 1 191 ? 3.459 1.177 19.959 1.00 87.56 191 THR A CA 1
ATOM 1433 C C . THR A 1 191 ? 4.404 0.489 19.003 1.00 87.56 191 THR A C 1
ATOM 1435 O O . THR A 1 191 ? 5.451 1.059 18.713 1.00 87.56 191 THR A O 1
ATOM 1438 N N . HIS A 1 192 ? 4.029 -0.677 18.484 1.00 89.12 192 HIS A N 1
ATOM 1439 C CA . HIS A 1 192 ? 4.813 -1.458 17.540 1.00 89.12 192 HIS A CA 1
ATOM 1440 C C . HIS A 1 192 ? 3.890 -2.183 16.552 1.00 89.12 192 HIS A C 1
ATOM 1442 O O . HIS A 1 192 ? 2.664 -2.086 16.632 1.00 89.12 192 HIS A O 1
ATOM 1448 N N . TYR A 1 193 ? 4.498 -2.862 15.583 1.00 89.06 193 TYR A N 1
ATOM 1449 C CA . TYR A 1 193 ? 3.796 -3.761 14.680 1.00 89.06 193 TYR A CA 1
ATOM 1450 C C . TYR A 1 193 ? 4.088 -5.217 15.027 1.00 89.06 193 TYR A C 1
ATOM 1452 O O . TYR A 1 193 ? 5.243 -5.584 15.246 1.00 89.06 193 TYR A O 1
ATOM 1460 N N . GLU A 1 194 ? 3.068 -6.060 14.927 1.00 91.06 194 GLU A N 1
ATOM 1461 C CA . G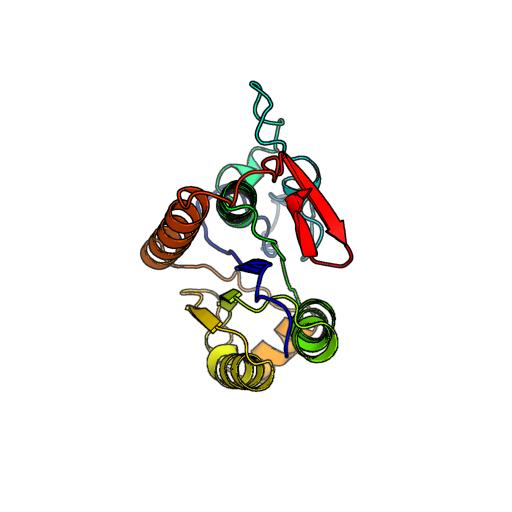LU A 1 194 ? 3.226 -7.490 14.690 1.00 91.06 194 GLU A CA 1
ATOM 1462 C C . GLU A 1 194 ? 3.021 -7.781 13.203 1.00 91.06 194 GLU A C 1
ATOM 1464 O O . GLU A 1 194 ? 2.217 -7.130 12.536 1.00 91.06 194 GLU A O 1
ATOM 1469 N N . GLN A 1 195 ? 3.749 -8.747 12.653 1.00 88.75 195 GLN A N 1
ATOM 1470 C CA . GLN A 1 195 ? 3.536 -9.172 11.275 1.00 88.75 195 GLN A CA 1
ATOM 1471 C C . GLN A 1 195 ? 2.713 -10.461 11.267 1.00 88.75 195 GLN A C 1
ATOM 1473 O O . GLN A 1 195 ? 3.170 -11.488 11.763 1.00 88.75 195 GLN A O 1
ATOM 1478 N N . LEU A 1 196 ? 1.521 -10.408 10.671 1.00 88.00 196 LEU A N 1
ATOM 1479 C CA . LEU A 1 196 ? 0.696 -11.579 10.388 1.00 88.00 196 LEU A CA 1
ATOM 1480 C C . LEU A 1 196 ? 0.533 -11.696 8.871 1.00 88.00 196 LEU A C 1
ATOM 1482 O O . LEU A 1 196 ? -0.019 -10.795 8.232 1.00 88.00 196 LEU A O 1
ATOM 1486 N N . ASN A 1 197 ? 1.035 -12.794 8.307 1.00 87.25 197 ASN A N 1
ATOM 1487 C CA . ASN A 1 197 ? 1.254 -12.964 6.867 1.00 87.25 197 ASN A CA 1
ATOM 1488 C C . ASN A 1 197 ? 2.106 -11.811 6.296 1.00 87.25 197 ASN A C 1
ATOM 1490 O O . ASN A 1 197 ? 3.166 -11.491 6.840 1.00 87.25 197 ASN A O 1
ATOM 1494 N N . ASN A 1 198 ? 1.651 -11.149 5.230 1.00 85.31 198 ASN A N 1
ATOM 1495 C CA . ASN A 1 198 ? 2.342 -9.999 4.645 1.00 85.31 198 ASN A CA 1
ATOM 1496 C C . ASN A 1 198 ? 1.882 -8.645 5.219 1.00 85.31 198 ASN A C 1
ATOM 1498 O O . ASN A 1 198 ? 2.253 -7.593 4.689 1.00 85.31 198 ASN A O 1
ATOM 1502 N N . VAL A 1 199 ? 1.084 -8.648 6.296 1.00 88.75 199 VAL A N 1
ATOM 1503 C CA . VAL A 1 199 ? 0.484 -7.444 6.886 1.00 88.75 199 VAL A CA 1
ATOM 1504 C C . VAL A 1 199 ? 1.075 -7.156 8.264 1.00 88.75 199 VAL A C 1
ATOM 1506 O O . VAL A 1 199 ? 0.946 -7.948 9.195 1.00 88.75 199 VAL A O 1
ATOM 1509 N N . PHE A 1 200 ? 1.663 -5.973 8.413 1.00 89.56 200 PHE A N 1
ATOM 1510 C CA . PHE A 1 200 ? 2.040 -5.391 9.695 1.00 89.56 200 PHE A CA 1
ATOM 1511 C C . PHE A 1 200 ? 0.801 -4.784 10.358 1.00 89.56 200 PHE A C 1
ATOM 1513 O O . PHE A 1 200 ? 0.174 -3.881 9.797 1.00 89.56 200 PHE A O 1
ATOM 1520 N N . ARG A 1 201 ? 0.434 -5.283 11.538 1.00 88.19 201 ARG A N 1
ATOM 1521 C CA . ARG A 1 201 ? -0.732 -4.854 12.314 1.00 88.19 201 ARG A CA 1
ATOM 1522 C C . ARG A 1 201 ? -0.300 -4.150 13.595 1.00 88.19 201 ARG A C 1
ATOM 1524 O O . ARG A 1 201 ? 0.622 -4.627 14.252 1.00 88.19 201 ARG A O 1
ATOM 1531 N N . PRO A 1 202 ? -0.904 -3.001 13.918 1.00 85.69 202 PRO A N 1
ATOM 1532 C CA . PRO A 1 202 ? -0.561 -2.263 15.122 1.00 85.69 202 PRO A CA 1
ATOM 1533 C C . PRO A 1 202 ? -0.946 -3.063 16.377 1.00 85.69 202 PRO A C 1
ATOM 1535 O O . PRO A 1 202 ? -2.081 -3.538 16.456 1.00 85.69 202 PRO A O 1
ATOM 1538 N N . CYS A 1 203 ? -0.032 -3.159 17.348 1.00 82.31 203 CYS A N 1
ATOM 1539 C CA . CYS A 1 203 ? -0.223 -3.824 18.643 1.00 82.31 203 CYS A CA 1
ATOM 1540 C C . CYS A 1 203 ? 0.321 -3.018 19.841 1.00 82.31 203 CYS A C 1
ATOM 1542 O O . CYS A 1 203 ? 1.139 -2.070 19.674 1.00 82.31 203 CYS A O 1
#

pLDDT: mean 75.11, std 20.51, range [24.8, 96.06]

Mean predicted aligned error: 9.21 Å

Nearest PDB structures (foldseek):
  2uyg-assembly1_D  TM=3.840E-01  e=2.141E+00  Thermus thermophilus HB8
  1bif-assembly1_A  TM=3.872E-01  e=2.966E+00  Rattus norvegicus

Foldseek 3Di:
DDDDPDDDAEEDEAFADDPAADPWADAPDPPDDDRQPVRANDLDDPQQQDAFAPDPDGDDDRRNHPGGGCNVLSVLCLLLQHKYFHDQAPVCCVPVPLVCLQPVVHQQEYDAEDAPVCVVVVVVSCVVSNHDYDYAYFPWQHDPDDVQNVCSNVRDRNGGTHGDPVSSVVSSVVSVVSSPDDDDPDDDRFTHFDDDPSMTGGD

Radius of gyration: 16.9 Å; Cα contacts (8 Å, |Δi|>4): 359; chains: 1; bounding box: 60×29×47 Å

Solvent-accessible surface area (backbone atoms only — not comparable to full-atom values): 11484 Å² total; per-residue (Å²): 137,80,79,82,95,76,78,84,31,36,36,48,37,64,43,34,86,50,104,62,14,44,85,56,51,69,73,94,51,99,88,63,82,74,60,22,90,70,76,54,82,63,50,74,48,73,62,58,71,59,43,53,74,82,50,96,59,77,67,90,67,62,70,25,44,78,44,15,30,53,56,55,50,45,50,43,27,37,65,36,48,17,31,33,40,52,72,69,30,66,63,50,41,40,66,71,44,47,47,41,15,61,76,67,68,36,58,47,28,39,36,42,52,40,44,57,73,48,44,66,68,47,50,53,51,38,54,76,40,66,38,45,76,47,81,44,57,37,70,38,48,55,44,90,49,68,69,51,41,55,35,29,44,73,68,53,49,77,58,50,55,19,38,40,70,70,56,51,51,52,54,49,53,52,29,52,53,51,41,67,52,85,72,73,90,85,70,78,79,44,41,34,42,46,74,58,87,54,34,33,36,53,75